Protein AF-T0LVN7-F1 (afdb_monomer)

Foldseek 3Di:
DDDDDDDDDDDDDDDDDPDPPPPPPPPVPPQQDDDDPPPLVVLLDDDDPDDPPDDDDDDPDPLSVLVVVLVVLVVSLVSSLVSLVVVLVSQLVNLVVVLVVLCVVPNADDDDPDQDPVNVVVVVCVVPDDDDVPDDVVVCVPPVNPPDDQQDQDDPPDRSVVNSVSSNSNSVSVSVCVNVVSVVVSVVVSVVSVVVSVVVVVVVVVVVVVPPDDDD

Mean predicted aligned error: 15.54 Å

Solvent-accessible surface area (backbone atoms only — not comparable to full-atom values): 13702 Å² total; per-residue (Å²): 133,89,81,88,88,82,89,86,83,91,80,84,84,79,92,73,85,79,70,81,75,71,69,89,79,71,71,78,73,76,86,64,77,82,78,59,92,71,52,71,66,54,25,71,70,67,80,80,88,69,66,91,84,58,95,72,88,74,64,90,46,71,56,52,42,42,52,55,48,49,55,52,47,53,54,50,54,52,50,26,53,52,36,42,54,47,54,51,53,53,50,49,51,32,42,51,54,53,24,53,53,46,29,73,73,72,48,82,74,88,73,81,88,65,78,51,74,65,54,49,52,52,51,48,52,61,70,70,50,76,80,58,92,90,68,53,70,74,62,59,66,34,88,84,57,67,85,79,63,82,58,62,85,66,70,92,86,49,59,38,68,62,36,32,51,44,45,46,50,24,51,52,46,54,46,52,52,50,55,53,53,48,50,54,52,49,51,58,52,49,52,54,52,53,53,50,37,50,53,48,54,56,54,51,57,55,56,67,66,70,74,77,82,88,85,133

Structure (mmCIF, N/CA/C/O backbone):
data_AF-T0LVN7-F1
#
_entry.id   AF-T0LVN7-F1
#
loop_
_atom_site.group_PDB
_atom_site.id
_atom_site.type_symbol
_atom_site.label_atom_id
_atom_site.label_alt_id
_atom_site.label_comp_id
_atom_site.label_asym_id
_atom_site.label_entity_id
_atom_site.label_seq_id
_atom_site.pdbx_PDB_ins_code
_atom_site.Cartn_x
_atom_site.Cartn_y
_atom_site.Cartn_z
_atom_site.occupancy
_atom_site.B_iso_or_equiv
_atom_site.auth_seq_id
_atom_site.auth_comp_id
_atom_site.auth_asym_id
_atom_site.auth_atom_id
_atom_site.pdbx_PDB_model_num
ATOM 1 N N . MET A 1 1 ? 0.926 -35.282 -77.605 1.00 39.38 1 MET A N 1
ATOM 2 C CA . MET A 1 1 ? 1.264 -36.683 -77.278 1.00 39.38 1 MET A CA 1
ATOM 3 C C . MET A 1 1 ? 1.575 -36.686 -75.783 1.00 39.38 1 MET A C 1
ATOM 5 O O . MET A 1 1 ? 2.566 -36.066 -75.432 1.00 39.38 1 MET A O 1
ATOM 9 N N . GLN A 1 2 ? 0.635 -36.976 -74.862 1.00 36.88 2 GLN A N 1
ATOM 10 C CA . GLN A 1 2 ? 0.035 -38.300 -74.528 1.00 36.88 2 GLN A CA 1
ATOM 11 C C . GLN A 1 2 ? 1.153 -39.334 -74.283 1.00 36.88 2 GLN A C 1
ATOM 13 O O . GLN A 1 2 ? 2.009 -39.456 -75.152 1.00 36.88 2 GLN A O 1
ATOM 18 N N . ASP A 1 3 ? 1.317 -39.986 -73.122 1.00 36.34 3 ASP A N 1
ATOM 19 C CA . ASP A 1 3 ? 0.368 -40.621 -72.173 1.00 36.34 3 ASP A CA 1
ATOM 20 C C . ASP A 1 3 ? 0.950 -40.654 -70.725 1.00 36.34 3 ASP A C 1
ATOM 22 O O . ASP A 1 3 ? 2.167 -40.602 -70.567 1.00 36.34 3 ASP A O 1
ATOM 26 N N . ALA A 1 4 ? 0.179 -40.487 -69.629 1.00 36.25 4 ALA A N 1
ATOM 27 C CA . ALA A 1 4 ? -0.566 -41.496 -68.822 1.00 36.25 4 ALA A CA 1
ATOM 28 C C . ALA A 1 4 ? 0.290 -42.718 -68.389 1.00 36.25 4 ALA A C 1
ATOM 30 O O . ALA A 1 4 ? 0.978 -43.290 -69.217 1.00 36.25 4 ALA A O 1
ATOM 31 N N . GLY A 1 5 ? 0.349 -43.236 -67.154 1.00 32.31 5 GLY A N 1
ATOM 32 C CA . GLY A 1 5 ? -0.460 -43.169 -65.928 1.00 32.31 5 GLY A CA 1
ATOM 33 C C . GLY A 1 5 ? -0.542 -44.595 -65.325 1.00 32.31 5 GLY A C 1
ATOM 34 O O . GLY A 1 5 ? -0.749 -45.528 -66.088 1.00 32.31 5 GLY A O 1
ATOM 35 N N . SER A 1 6 ? -0.353 -44.789 -64.006 1.00 32.12 6 SER A N 1
ATOM 36 C CA . SER A 1 6 ? -0.798 -45.957 -63.181 1.00 32.12 6 SER A CA 1
ATOM 37 C C . SER A 1 6 ? -0.225 -45.785 -61.757 1.00 32.12 6 SER A C 1
ATOM 39 O O . SER A 1 6 ? 0.989 -45.723 -61.611 1.00 32.12 6 SER A O 1
ATOM 41 N N . GLY A 1 7 ? -0.989 -45.539 -60.680 1.00 29.56 7 GLY A N 1
ATOM 42 C CA . GLY A 1 7 ? -1.896 -46.486 -60.001 1.00 29.56 7 GLY A CA 1
ATOM 43 C C . GLY A 1 7 ? -1.077 -47.611 -59.343 1.00 29.56 7 GLY A C 1
ATOM 44 O O . GLY A 1 7 ? -0.432 -48.352 -60.069 1.00 29.56 7 GLY A O 1
ATOM 45 N N . GLY A 1 8 ? -0.984 -47.848 -58.031 1.00 32.06 8 GLY A N 1
ATOM 46 C CA . GLY A 1 8 ? -1.691 -47.419 -56.822 1.00 32.06 8 GLY A CA 1
ATOM 47 C C . GLY A 1 8 ? -1.679 -48.613 -55.845 1.00 32.06 8 GLY A C 1
ATOM 48 O O . GLY A 1 8 ? -1.863 -49.737 -56.304 1.00 32.06 8 GLY A O 1
ATOM 49 N N . LYS A 1 9 ? -1.463 -48.410 -54.535 1.00 32.53 9 LYS A N 1
ATOM 50 C CA . LYS A 1 9 ? -2.125 -49.172 -53.450 1.00 32.53 9 LYS A CA 1
ATOM 51 C C . LYS A 1 9 ? -1.735 -48.667 -52.060 1.00 32.53 9 LYS A C 1
ATOM 53 O O . LYS A 1 9 ? -0.561 -48.544 -51.730 1.00 32.53 9 LYS A O 1
ATOM 58 N N . ALA A 1 10 ? -2.783 -48.412 -51.284 1.00 36.78 10 ALA A N 1
ATOM 59 C CA . ALA A 1 10 ? -2.781 -48.148 -49.859 1.00 36.78 10 ALA A CA 1
ATOM 60 C C . ALA A 1 10 ? -2.303 -49.371 -49.059 1.00 36.78 10 ALA A C 1
ATOM 62 O O . ALA A 1 10 ? -2.583 -50.511 -49.434 1.00 36.78 10 ALA A O 1
ATOM 63 N N . GLY A 1 11 ? -1.623 -49.102 -47.948 1.00 32.69 11 GLY A N 1
ATOM 64 C CA . GLY A 1 11 ? -1.306 -50.052 -46.890 1.00 32.69 11 GLY A CA 1
ATOM 65 C C . GLY A 1 11 ? -1.486 -49.355 -45.543 1.00 32.69 11 GLY A C 1
ATOM 66 O O . GLY A 1 11 ? -1.054 -48.217 -45.385 1.00 32.69 11 GLY A O 1
ATOM 67 N N . ASP A 1 12 ? -2.195 -50.043 -44.656 1.00 31.20 12 ASP A N 1
ATOM 68 C CA . ASP A 1 12 ? -2.759 -49.642 -43.366 1.00 31.20 12 ASP A CA 1
ATOM 69 C C . ASP A 1 12 ? -1.839 -48.930 -42.357 1.00 31.20 12 ASP A C 1
ATOM 71 O O . ASP A 1 12 ? -0.618 -49.064 -42.360 1.00 31.20 12 ASP A O 1
ATOM 75 N N . ALA A 1 13 ? -2.511 -48.200 -41.460 1.00 37.84 13 ALA A N 1
ATOM 76 C CA . ALA A 1 13 ? -2.025 -47.328 -40.389 1.00 37.84 13 ALA A CA 1
ATOM 77 C C . ALA A 1 13 ? -1.220 -48.042 -39.262 1.00 37.84 13 ALA A C 1
ATOM 79 O O . ALA A 1 13 ? -1.138 -49.269 -39.227 1.00 37.84 13 ALA A O 1
ATOM 80 N N . PRO A 1 14 ? -0.669 -47.287 -38.286 1.00 37.44 14 PRO A N 1
ATOM 81 C CA . PRO A 1 14 ? -1.535 -46.880 -37.180 1.00 37.44 14 PRO A CA 1
ATOM 82 C C . PRO A 1 14 ? -1.421 -45.402 -36.790 1.00 37.44 14 PRO A C 1
ATOM 84 O O . PRO A 1 14 ? -0.339 -44.844 -36.614 1.00 37.44 14 PRO A O 1
ATOM 87 N N . LEU A 1 15 ? -2.600 -44.814 -36.560 1.00 45.59 15 LEU A N 1
ATOM 88 C CA . LEU A 1 15 ? -2.796 -43.750 -35.586 1.00 45.59 15 LEU A CA 1
ATOM 89 C C . LEU A 1 15 ? -2.174 -44.182 -34.254 1.00 45.59 15 LEU A C 1
ATOM 91 O O . LEU A 1 15 ? -2.642 -45.153 -33.675 1.00 45.59 15 LEU A O 1
ATOM 95 N N . HIS A 1 16 ? -1.209 -43.427 -33.739 1.00 34.34 16 HIS A N 1
ATOM 96 C CA . HIS A 1 16 ? -1.027 -43.252 -32.301 1.00 34.34 16 HIS A CA 1
ATOM 97 C C . HIS A 1 16 ? -0.322 -41.918 -32.033 1.00 34.34 16 HIS A C 1
ATOM 99 O O . HIS A 1 16 ? 0.878 -41.773 -32.233 1.00 34.34 16 HIS A O 1
ATOM 105 N N . ALA A 1 17 ? -1.134 -40.950 -31.607 1.00 41.75 17 ALA A N 1
ATOM 106 C CA . ALA A 1 17 ? -0.840 -39.959 -30.578 1.00 41.75 17 ALA A CA 1
ATOM 107 C C . ALA A 1 17 ? 0.622 -39.485 -30.459 1.00 41.75 17 ALA A C 1
ATOM 109 O O . ALA A 1 17 ? 1.331 -39.861 -29.528 1.00 41.75 17 ALA A O 1
ATOM 110 N N . ALA A 1 18 ? 1.031 -38.553 -31.317 1.00 32.75 18 ALA A N 1
ATOM 111 C CA . ALA A 1 18 ? 1.876 -37.472 -30.831 1.00 32.75 18 ALA A CA 1
ATOM 112 C C . ALA A 1 18 ? 0.900 -36.421 -30.310 1.00 32.75 18 ALA A C 1
ATOM 114 O O . ALA A 1 18 ? 0.285 -35.709 -31.100 1.00 32.75 18 ALA A O 1
ATOM 115 N N . GLY A 1 19 ? 0.656 -36.444 -28.997 1.00 31.75 19 GLY A N 1
ATOM 116 C CA . GLY A 1 19 ? -0.154 -35.429 -28.346 1.00 31.75 19 GLY A CA 1
ATOM 117 C C . GLY A 1 19 ? 0.333 -34.064 -28.802 1.00 31.75 19 GLY A C 1
ATOM 118 O O . GLY A 1 19 ? 1.528 -33.774 -28.711 1.00 31.75 19 GLY A O 1
ATOM 119 N N . GLU A 1 20 ? -0.590 -33.263 -29.329 1.00 33.88 20 GLU A N 1
ATOM 120 C CA . GLU A 1 20 ? -0.438 -31.821 -29.338 1.00 33.88 20 GLU A CA 1
ATOM 121 C C . GLU A 1 20 ? -0.073 -31.453 -27.905 1.00 33.88 20 GLU A C 1
ATOM 123 O O . GLU A 1 20 ? -0.904 -31.475 -26.996 1.00 33.88 20 GLU A O 1
ATOM 128 N N . ALA A 1 21 ? 1.216 -31.212 -27.682 1.00 42.22 21 ALA A N 1
ATOM 129 C CA . ALA A 1 21 ? 1.655 -30.432 -26.557 1.00 42.22 21 ALA A CA 1
ATOM 130 C C . ALA A 1 21 ? 1.038 -29.061 -26.811 1.00 42.22 21 ALA A C 1
ATOM 132 O O . ALA A 1 21 ? 1.614 -28.231 -27.511 1.00 42.22 21 ALA A O 1
ATOM 133 N N . SER A 1 22 ? -0.192 -28.881 -26.327 1.00 43.06 22 SER A N 1
ATOM 134 C CA . SER A 1 22 ? -0.793 -27.580 -26.118 1.00 43.06 22 SER A CA 1
ATOM 135 C C . SER A 1 22 ? 0.271 -26.771 -25.400 1.00 43.06 22 SER A C 1
ATOM 137 O O . SER A 1 22 ? 0.615 -27.068 -24.253 1.00 43.06 22 SER A O 1
ATOM 139 N N . ASN A 1 23 ? 0.884 -25.847 -26.128 1.00 37.41 23 ASN A N 1
ATOM 140 C CA . ASN A 1 23 ? 1.884 -24.956 -25.586 1.00 37.41 23 ASN A CA 1
ATOM 141 C C . ASN A 1 23 ? 1.185 -24.235 -24.419 1.00 37.41 23 ASN A C 1
ATOM 143 O O . ASN A 1 23 ? 0.204 -23.539 -24.682 1.00 37.41 23 ASN A O 1
ATOM 147 N N . PRO A 1 24 ? 1.588 -24.395 -23.145 1.00 38.88 24 PRO A N 1
ATOM 148 C CA . PRO A 1 24 ? 0.833 -23.843 -22.013 1.00 38.88 24 PRO A CA 1
ATOM 149 C C . PRO A 1 24 ? 0.956 -22.312 -21.896 1.00 38.88 24 PRO A C 1
ATOM 151 O O . PRO A 1 24 ? 0.766 -21.754 -20.823 1.00 38.88 24 PRO A O 1
ATOM 154 N N . LEU A 1 25 ? 1.365 -21.631 -22.969 1.00 44.62 25 LEU A N 1
ATOM 155 C CA . LEU A 1 25 ? 1.807 -20.237 -22.976 1.00 44.62 25 LEU A CA 1
ATOM 156 C C . LEU A 1 25 ? 0.860 -19.286 -23.717 1.00 44.62 25 LEU A C 1
ATOM 158 O O . LEU A 1 25 ? 1.160 -18.101 -23.806 1.00 44.62 25 LEU A O 1
ATOM 162 N N . GLU A 1 26 ? -0.276 -19.774 -24.206 1.00 45.22 26 GLU A N 1
ATOM 163 C CA . GLU A 1 26 ? -1.300 -18.945 -24.851 1.00 45.22 26 GLU A CA 1
ATOM 164 C C . GLU A 1 26 ? -2.650 -19.092 -24.141 1.00 45.22 26 GLU A C 1
ATOM 166 O O . GLU A 1 26 ? -3.697 -19.241 -24.761 1.00 45.22 26 GLU A O 1
ATOM 171 N N . GLU A 1 27 ? -2.654 -19.026 -22.808 1.00 50.12 27 GLU A N 1
ATOM 172 C CA . GLU A 1 27 ? -3.794 -18.360 -22.183 1.00 50.12 27 GLU A CA 1
ATOM 173 C C . GLU A 1 27 ? -3.667 -16.891 -22.591 1.00 50.12 27 GLU A C 1
ATOM 175 O O . GLU A 1 27 ? -2.704 -16.224 -22.207 1.00 50.12 27 GLU A O 1
ATOM 180 N N . GLU A 1 28 ? -4.566 -16.413 -23.454 1.00 54.59 28 GLU A N 1
ATOM 181 C CA . GLU A 1 28 ? -4.694 -14.992 -23.770 1.00 54.59 28 GLU A CA 1
ATOM 182 C C . GLU A 1 28 ? -4.868 -14.235 -22.446 1.00 54.59 28 GLU A C 1
ATOM 184 O O . GLU A 1 28 ? -5.971 -14.153 -21.910 1.00 54.59 28 GLU A O 1
ATOM 189 N N . GLU A 1 29 ? -3.764 -13.747 -21.865 1.00 65.25 29 GLU A N 1
ATOM 190 C CA . GLU A 1 29 ? -3.811 -13.007 -20.609 1.00 65.25 29 GLU A CA 1
ATOM 191 C C . GLU A 1 29 ? -4.784 -11.834 -20.806 1.00 65.25 29 GLU A C 1
ATOM 193 O O . GLU A 1 29 ? -4.561 -10.972 -21.667 1.00 65.25 29 GLU A O 1
ATOM 198 N N . GLU A 1 30 ? -5.872 -11.823 -20.027 1.00 78.62 30 GLU A N 1
ATOM 199 C CA . GLU A 1 30 ? -6.909 -10.796 -20.097 1.00 78.62 30 GLU A CA 1
ATOM 200 C C . GLU A 1 30 ? -6.257 -9.407 -20.094 1.00 78.62 30 GLU A C 1
ATOM 202 O O . GLU A 1 30 ? -5.379 -9.109 -19.275 1.00 78.62 30 GLU A O 1
ATOM 207 N N . TYR A 1 31 ? -6.650 -8.561 -21.052 1.00 84.38 31 TYR A N 1
ATOM 208 C CA . TYR A 1 31 ? -6.067 -7.234 -21.199 1.00 84.38 31 TYR A CA 1
ATOM 209 C C . TYR A 1 31 ? -6.333 -6.395 -19.950 1.00 84.38 31 TYR A C 1
ATOM 211 O O . TYR A 1 31 ? -7.475 -6.045 -19.655 1.00 84.38 31 TYR A O 1
ATOM 219 N N . ILE A 1 32 ? -5.262 -5.998 -19.265 1.00 87.19 32 ILE A N 1
ATOM 220 C CA . ILE A 1 32 ? -5.363 -5.106 -18.113 1.00 87.19 32 ILE A CA 1
ATOM 221 C C . ILE A 1 32 ? -5.303 -3.650 -18.610 1.00 87.19 32 ILE A C 1
ATOM 223 O O . ILE A 1 32 ? -4.262 -3.213 -19.109 1.00 87.19 32 ILE A O 1
ATOM 227 N N . PRO A 1 33 ? -6.380 -2.851 -18.484 1.00 85.38 33 PRO A N 1
ATOM 228 C CA . PRO A 1 33 ? -6.345 -1.449 -18.887 1.00 85.38 33 PRO A CA 1
ATOM 229 C C . PRO A 1 33 ? -5.482 -0.615 -17.932 1.00 85.38 33 PRO A C 1
ATOM 231 O O . PRO A 1 33 ? -5.381 -0.909 -16.738 1.00 85.38 33 PRO A O 1
ATOM 234 N N . SER A 1 34 ? -4.894 0.473 -18.434 1.00 82.69 34 SER A N 1
ATOM 235 C CA . SER A 1 34 ? -4.204 1.441 -17.571 1.00 82.69 34 SER A CA 1
ATOM 236 C C . SER A 1 34 ? -5.175 2.057 -16.572 1.00 82.69 34 SER A C 1
ATOM 238 O O . SER A 1 34 ? -6.302 2.419 -16.923 1.00 82.69 34 SER A O 1
ATOM 240 N N . LEU A 1 35 ? -4.720 2.223 -15.333 1.00 80.81 35 LEU A N 1
ATOM 241 C CA . LEU A 1 35 ? -5.445 3.033 -14.366 1.00 80.81 35 LEU A CA 1
ATOM 242 C C . LEU A 1 35 ? -5.404 4.500 -14.788 1.00 80.81 35 LEU A C 1
ATOM 244 O O . LEU A 1 35 ? -4.397 4.993 -15.298 1.00 80.81 35 LEU A O 1
ATOM 248 N N . ARG A 1 36 ? -6.525 5.194 -14.586 1.00 75.88 36 ARG A N 1
ATOM 249 C CA . ARG A 1 36 ? -6.564 6.654 -14.688 1.00 75.88 36 ARG A CA 1
ATOM 250 C C . ARG A 1 36 ? -5.832 7.253 -13.490 1.00 75.88 36 ARG A C 1
ATOM 252 O O . ARG A 1 36 ? -5.727 6.612 -12.443 1.00 75.88 36 ARG A O 1
ATOM 259 N N . ALA A 1 37 ? -5.378 8.496 -13.633 1.00 67.62 37 ALA A N 1
ATOM 260 C CA . ALA A 1 37 ? -4.844 9.254 -12.508 1.00 67.62 37 ALA A CA 1
ATOM 261 C C . ALA A 1 37 ? -5.816 9.191 -11.314 1.00 67.62 37 ALA A C 1
ATOM 263 O O . ALA A 1 37 ? -7.025 9.354 -11.491 1.00 67.62 37 ALA A O 1
ATOM 264 N N . ASN A 1 38 ? -5.275 8.942 -10.121 1.00 67.81 38 ASN A N 1
ATOM 265 C CA . ASN A 1 38 ? -5.994 8.816 -8.848 1.00 67.81 38 ASN A CA 1
ATOM 266 C C . ASN A 1 38 ? -6.891 7.580 -8.688 1.00 67.81 38 ASN A C 1
ATOM 268 O O . ASN A 1 38 ? -7.597 7.485 -7.686 1.00 67.81 38 ASN A O 1
ATOM 272 N N . ALA A 1 39 ? -6.878 6.607 -9.605 1.00 72.81 39 ALA A N 1
ATOM 273 C CA . ALA A 1 39 ? -7.659 5.381 -9.414 1.00 72.81 39 ALA A CA 1
ATOM 274 C C . ALA A 1 39 ? -7.193 4.554 -8.197 1.00 72.81 39 ALA A C 1
ATOM 276 O O . ALA A 1 39 ? -7.952 3.724 -7.709 1.00 72.81 39 ALA A O 1
ATOM 277 N N . GLN A 1 40 ? -5.993 4.814 -7.664 1.00 69.62 40 GLN A N 1
ATOM 278 C CA . GLN A 1 40 ? -5.504 4.250 -6.402 1.00 69.62 40 GLN A CA 1
ATOM 279 C C . GLN A 1 40 ? -6.397 4.629 -5.212 1.00 69.62 40 GLN A C 1
ATOM 281 O O . GLN A 1 40 ? -6.533 3.848 -4.276 1.00 69.62 40 GLN A O 1
ATOM 286 N N . ALA A 1 41 ? -7.083 5.779 -5.274 1.00 75.31 41 ALA A N 1
ATOM 287 C CA . ALA A 1 41 ? -8.055 6.171 -4.257 1.00 75.31 41 ALA A CA 1
ATOM 288 C C . ALA A 1 41 ? -9.213 5.169 -4.137 1.00 75.31 41 ALA A C 1
ATOM 290 O O . ALA A 1 41 ? -9.883 5.146 -3.113 1.00 75.31 41 ALA A O 1
ATOM 291 N N . MET A 1 42 ? -9.439 4.313 -5.141 1.00 79.50 42 MET A N 1
ATOM 292 C CA . MET A 1 42 ? -10.464 3.276 -5.063 1.00 79.50 42 MET A CA 1
ATOM 293 C C . MET A 1 42 ? -10.158 2.207 -4.009 1.00 79.50 42 MET A C 1
ATOM 295 O O . MET A 1 42 ? -11.082 1.531 -3.568 1.00 79.50 42 MET A O 1
ATOM 299 N N . ALA A 1 43 ? -8.902 2.075 -3.569 1.00 86.81 43 ALA A N 1
ATOM 300 C CA . ALA A 1 43 ? -8.520 1.088 -2.565 1.00 86.81 43 ALA A CA 1
ATOM 301 C C . ALA A 1 43 ? -9.210 1.308 -1.204 1.00 86.81 43 ALA A C 1
ATOM 303 O O . ALA A 1 43 ? -9.357 0.360 -0.437 1.00 86.81 43 ALA A O 1
ATOM 304 N N . ILE A 1 44 ? -9.697 2.528 -0.931 1.00 87.69 44 ILE A N 1
ATOM 305 C CA . ILE A 1 44 ? -10.420 2.862 0.308 1.00 87.69 44 ILE A CA 1
ATOM 306 C C . ILE A 1 44 ? -11.820 2.234 0.378 1.00 87.69 44 ILE A C 1
ATOM 308 O O . ILE A 1 44 ? -12.407 2.145 1.460 1.00 87.69 44 ILE A O 1
ATOM 312 N N . PHE A 1 45 ? -12.384 1.848 -0.772 1.00 88.94 45 PHE A N 1
ATOM 313 C CA . PHE A 1 45 ? -13.724 1.281 -0.848 1.00 88.94 45 PHE A CA 1
ATOM 314 C C . PHE A 1 45 ? -13.668 -0.211 -0.536 1.00 88.94 45 PHE A C 1
ATOM 316 O O . PHE A 1 45 ? -13.452 -1.046 -1.411 1.00 88.94 45 PHE A O 1
ATOM 323 N N . VAL A 1 46 ? -13.885 -0.527 0.736 1.00 89.12 46 VAL A N 1
ATOM 324 C CA . VAL A 1 46 ? -13.990 -1.897 1.237 1.00 89.12 46 VAL A CA 1
ATOM 325 C C . VAL A 1 46 ? -15.462 -2.323 1.197 1.00 89.12 46 VAL A C 1
ATOM 327 O O . VAL A 1 46 ? -16.314 -1.588 1.710 1.00 89.12 46 VAL A O 1
ATOM 330 N N . PRO A 1 47 ? -15.797 -3.469 0.576 1.00 86.94 47 PRO A N 1
ATOM 331 C CA . PRO A 1 47 ? -17.144 -4.021 0.628 1.00 86.94 47 PRO A CA 1
ATOM 332 C C . PRO A 1 47 ? -17.595 -4.264 2.070 1.00 86.94 47 PRO A C 1
ATOM 334 O O . PRO A 1 47 ? -16.800 -4.629 2.929 1.00 86.94 47 PRO A O 1
ATOM 337 N N . LEU A 1 48 ? -18.887 -4.086 2.333 1.00 84.94 48 LEU A N 1
ATOM 338 C CA . LEU A 1 48 ? -19.443 -4.395 3.647 1.00 84.94 48 LEU A CA 1
ATOM 339 C C . LEU A 1 48 ? -19.408 -5.909 3.887 1.00 84.94 48 LEU A C 1
ATOM 341 O O . LEU A 1 48 ? -19.952 -6.671 3.090 1.00 84.94 48 LEU A O 1
ATOM 345 N N . GLU A 1 49 ? -18.797 -6.322 4.996 1.00 82.19 49 GLU A N 1
ATOM 346 C CA . GLU A 1 49 ? -18.784 -7.721 5.447 1.00 82.19 49 GLU A CA 1
ATOM 347 C C . GLU A 1 49 ? -20.090 -8.107 6.158 1.00 82.19 49 GLU A C 1
ATOM 349 O O . GLU A 1 49 ? -20.541 -9.247 6.079 1.00 82.19 49 GLU A O 1
ATOM 354 N N . GLU A 1 50 ? -20.712 -7.143 6.841 1.00 83.81 50 GLU A N 1
ATOM 355 C CA . GLU A 1 50 ? -21.946 -7.327 7.603 1.00 83.81 50 GLU A CA 1
ATOM 356 C C . GLU A 1 50 ? -23.169 -6.916 6.769 1.00 83.81 50 GLU A C 1
ATOM 358 O O . GLU A 1 50 ? -23.184 -5.871 6.109 1.00 83.81 50 GLU A O 1
ATOM 363 N N . SER A 1 51 ? -24.229 -7.725 6.830 1.00 84.31 51 SER A N 1
ATOM 364 C CA . SER A 1 51 ? -25.506 -7.408 6.192 1.00 84.31 51 SER A CA 1
ATOM 365 C C . SER A 1 51 ? -26.174 -6.215 6.874 1.00 84.31 51 SER A C 1
ATOM 367 O O . SER A 1 51 ? -26.412 -6.223 8.078 1.00 84.31 51 SER A O 1
ATOM 369 N N . LEU A 1 52 ? -26.576 -5.215 6.086 1.00 83.44 52 LEU A N 1
ATOM 370 C CA . LEU A 1 52 ? -27.366 -4.077 6.579 1.00 83.44 52 LEU A CA 1
ATOM 371 C C . LEU A 1 52 ? -28.815 -4.449 6.933 1.00 83.44 52 LEU A C 1
ATOM 373 O O . LEU A 1 52 ? -29.548 -3.625 7.476 1.00 83.44 52 LEU A O 1
ATOM 377 N N . PHE A 1 53 ? -29.246 -5.659 6.573 1.00 88.38 53 PHE A N 1
ATOM 378 C CA . PHE A 1 53 ? -30.621 -6.124 6.750 1.00 88.38 53 PHE A CA 1
ATOM 379 C C . PHE A 1 53 ? -30.778 -7.086 7.927 1.00 88.38 53 PHE A C 1
ATOM 381 O O . PHE A 1 53 ? -31.906 -7.414 8.297 1.00 88.38 53 PHE A O 1
ATOM 388 N N . GLU A 1 54 ? -29.672 -7.545 8.509 1.00 86.19 54 GLU A N 1
ATOM 389 C CA . GLU A 1 54 ? -29.705 -8.416 9.675 1.00 86.19 54 GLU A CA 1
ATOM 390 C C . GLU A 1 54 ? -29.796 -7.580 10.960 1.00 86.19 54 GLU A C 1
ATOM 392 O O . GLU A 1 54 ? -29.118 -6.555 11.080 1.00 86.19 54 GLU A O 1
ATOM 397 N N . PRO A 1 55 ? -30.641 -7.970 11.932 1.00 82.75 55 PRO A N 1
ATOM 398 C CA . PRO A 1 55 ? -30.698 -7.288 13.217 1.00 82.75 55 PRO A CA 1
ATOM 399 C C . PRO A 1 55 ? -29.338 -7.356 13.922 1.00 82.75 55 PRO A C 1
ATOM 401 O O . PRO A 1 55 ? -28.861 -8.441 14.244 1.00 82.75 55 PRO A O 1
ATOM 404 N N . SER A 1 56 ? -28.728 -6.201 14.190 1.00 80.12 56 SER A N 1
ATOM 405 C CA . SER A 1 56 ? -27.491 -6.102 14.970 1.00 80.12 56 SER A CA 1
ATOM 406 C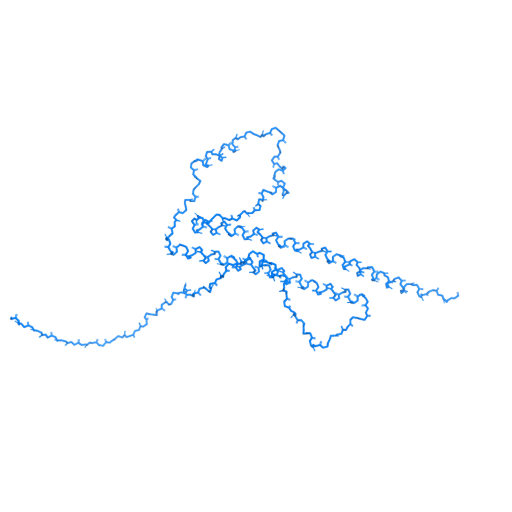 C . SER A 1 56 ? -27.779 -5.639 16.396 1.00 80.12 56 SER A C 1
ATOM 408 O O . SER A 1 56 ? -28.545 -4.691 16.589 1.00 80.12 56 SER A O 1
ATOM 410 N N . GLU A 1 57 ? -27.107 -6.220 17.387 1.00 83.12 57 GLU A N 1
ATOM 411 C CA . GLU A 1 57 ? -27.166 -5.732 18.768 1.00 83.12 57 GLU A CA 1
ATOM 412 C C . GLU A 1 57 ? 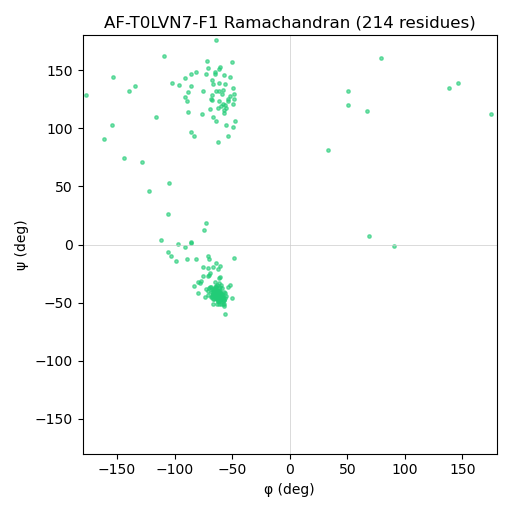-26.454 -4.379 18.904 1.00 83.12 57 GLU A C 1
ATOM 414 O O . GLU A 1 57 ? -25.235 -4.251 18.701 1.00 83.12 57 GLU A O 1
ATOM 419 N N . ALA A 1 58 ? -27.234 -3.355 19.254 1.00 84.62 58 ALA A N 1
ATOM 420 C CA . ALA A 1 58 ? -26.716 -2.023 19.518 1.00 84.62 58 ALA A CA 1
ATOM 421 C C . ALA A 1 58 ? -25.843 -2.039 20.788 1.00 84.62 58 ALA A C 1
ATOM 423 O O . ALA A 1 58 ? -26.223 -2.680 21.762 1.00 84.62 58 ALA A O 1
ATOM 424 N N . PRO A 1 59 ? -24.686 -1.353 20.797 1.00 88.62 59 PRO A N 1
ATOM 425 C CA . PRO A 1 59 ? -23.868 -1.2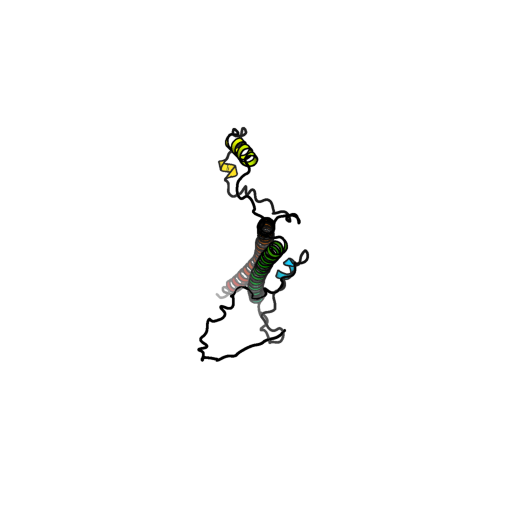39 22.002 1.00 88.62 59 PRO A CA 1
ATOM 426 C C . PRO A 1 59 ? -24.643 -0.523 23.113 1.00 88.62 59 PRO A C 1
ATOM 428 O O . PRO A 1 59 ? -25.228 0.540 22.869 1.00 88.62 59 PRO A O 1
ATOM 431 N N . GLU A 1 60 ? -24.628 -1.101 24.313 1.00 89.25 60 GLU A N 1
ATOM 432 C CA . GLU A 1 60 ? -25.367 -0.598 25.473 1.00 89.25 60 GLU A CA 1
ATOM 433 C C . GLU A 1 60 ? -24.581 0.507 26.182 1.00 89.25 60 GLU A C 1
ATOM 435 O O . GLU A 1 60 ? -25.154 1.502 26.636 1.00 89.25 60 GLU A O 1
ATOM 440 N N . THR A 1 61 ? -23.253 0.374 26.209 1.00 89.88 61 THR A N 1
ATOM 441 C CA . THR A 1 61 ? -22.344 1.338 26.832 1.00 89.88 61 THR A CA 1
ATOM 442 C C . THR A 1 61 ? -21.534 2.125 25.801 1.00 89.88 61 THR A C 1
ATOM 444 O O . THR A 1 61 ? -21.412 1.777 24.620 1.00 89.88 61 THR A O 1
ATOM 447 N N . ASN A 1 62 ? -20.970 3.246 26.250 1.00 89.56 62 ASN A N 1
ATOM 448 C CA . ASN A 1 62 ? -20.038 4.021 25.439 1.00 89.56 62 ASN A CA 1
ATOM 449 C C . ASN A 1 62 ? -18.709 3.268 25.244 1.00 89.56 62 ASN A C 1
ATOM 451 O O . ASN A 1 62 ? -18.159 3.293 24.145 1.00 89.56 62 ASN A O 1
ATOM 455 N N . GLY A 1 63 ? -18.246 2.533 26.264 1.00 90.94 63 GLY A N 1
ATOM 456 C CA . GLY A 1 63 ? -17.086 1.643 26.168 1.00 90.94 63 GLY A CA 1
ATOM 457 C C . GLY A 1 63 ? -17.256 0.591 25.070 1.00 90.94 63 GLY A C 1
ATOM 458 O O . GLY A 1 63 ? -16.459 0.551 24.135 1.00 90.94 63 GLY A O 1
ATOM 459 N N . GLU A 1 64 ? -18.362 -0.160 25.087 1.00 91.12 64 GLU A N 1
ATOM 460 C CA . GLU A 1 64 ? -18.680 -1.158 24.050 1.00 91.12 64 GLU A CA 1
ATOM 461 C C . GLU A 1 64 ? -18.775 -0.546 22.649 1.00 91.12 64 GLU A C 1
ATOM 463 O O . GLU A 1 64 ? -18.371 -1.151 21.653 1.00 91.12 64 GLU A O 1
ATOM 468 N N . ARG A 1 65 ? -19.318 0.672 22.543 1.00 92.62 65 ARG A N 1
ATOM 469 C CA . ARG A 1 65 ? -19.378 1.395 21.269 1.00 92.62 65 ARG A CA 1
ATOM 470 C C . ARG A 1 65 ? -17.981 1.709 20.745 1.00 92.62 65 ARG A C 1
ATOM 472 O O . ARG A 1 65 ? -17.746 1.559 19.546 1.00 92.62 65 ARG A O 1
ATOM 479 N N . LEU A 1 66 ? -17.080 2.166 21.611 1.00 94.25 66 LEU A N 1
ATOM 480 C CA . LEU A 1 66 ? -15.698 2.475 21.253 1.00 94.25 66 LEU A CA 1
ATOM 481 C C . LEU A 1 66 ? -14.932 1.206 20.865 1.00 94.25 66 LEU A C 1
ATOM 483 O O . LEU A 1 66 ? -14.260 1.220 19.838 1.00 94.25 66 LEU A O 1
ATOM 487 N N . GLU A 1 67 ? -15.099 0.105 21.598 1.00 93.69 67 GLU A N 1
ATOM 488 C CA . GLU A 1 67 ? -14.506 -1.197 21.259 1.00 93.69 67 GLU A CA 1
ATOM 489 C C . GLU A 1 67 ? -14.974 -1.701 19.891 1.00 93.69 67 GLU A C 1
ATOM 491 O O . GLU A 1 67 ? -14.147 -1.971 19.020 1.00 93.69 67 GLU A O 1
ATOM 496 N N . LYS A 1 68 ? -16.294 -1.732 19.651 1.00 91.94 68 LYS A N 1
ATOM 497 C CA . LYS A 1 68 ? -16.857 -2.106 18.342 1.00 91.94 68 LYS A CA 1
ATOM 498 C C . LYS A 1 68 ? -16.378 -1.175 17.222 1.00 91.94 68 LYS A C 1
ATOM 500 O O . LYS A 1 68 ? -16.197 -1.618 16.093 1.00 91.94 68 LYS A O 1
ATOM 505 N N . THR A 1 69 ? -16.184 0.114 17.508 1.00 93.12 69 THR A N 1
ATOM 506 C CA . THR A 1 69 ? -15.669 1.077 16.520 1.00 93.12 69 THR A CA 1
ATOM 507 C C . THR A 1 69 ? -14.209 0.792 16.177 1.00 93.12 69 THR A C 1
ATOM 509 O O . THR A 1 69 ? -13.866 0.787 15.000 1.00 93.12 69 THR A O 1
ATOM 512 N N . ILE A 1 70 ? -13.364 0.529 17.178 1.00 95.38 70 ILE A N 1
ATOM 513 C CA . ILE A 1 70 ? -11.951 0.186 16.978 1.00 95.38 70 ILE A CA 1
ATOM 514 C C . ILE A 1 70 ? -11.829 -1.098 16.153 1.00 95.38 70 ILE A C 1
ATOM 516 O O . ILE A 1 70 ? -11.122 -1.085 15.154 1.00 95.38 70 ILE A O 1
ATOM 520 N N . ASP A 1 71 ? -12.578 -2.152 16.492 1.00 93.50 71 ASP A N 1
ATOM 521 C CA . ASP A 1 71 ? -12.566 -3.418 15.740 1.00 93.50 71 ASP A CA 1
ATOM 522 C C . ASP A 1 71 ? -12.971 -3.222 14.267 1.00 93.50 71 ASP A C 1
ATOM 524 O O . ASP A 1 71 ? -12.312 -3.720 13.354 1.00 93.50 71 ASP A O 1
ATOM 528 N N . LYS A 1 72 ? -14.017 -2.424 14.009 1.00 92.00 72 LYS A N 1
ATOM 529 C CA . LYS A 1 72 ? -14.446 -2.099 12.638 1.00 92.00 72 LYS A CA 1
ATOM 530 C C . LYS A 1 72 ? -13.408 -1.280 11.872 1.00 92.00 72 LYS A C 1
ATOM 532 O O . LYS A 1 72 ? -13.231 -1.506 10.676 1.00 92.00 72 LYS A O 1
ATOM 537 N N . LEU A 1 73 ? -12.735 -0.341 12.536 1.00 94.25 73 LEU A N 1
ATOM 538 C CA . LEU A 1 73 ? -11.659 0.444 11.930 1.00 94.25 73 LEU A CA 1
ATOM 539 C C . LEU A 1 73 ? -10.441 -0.430 11.620 1.00 94.25 73 LEU A C 1
ATOM 541 O O . LEU A 1 73 ? -9.937 -0.355 10.508 1.00 94.25 73 LEU A O 1
ATOM 545 N N . ASP A 1 74 ? -10.017 -1.292 12.546 1.00 94.00 74 ASP A N 1
ATOM 546 C CA . ASP A 1 74 ? -8.888 -2.207 12.345 1.00 94.00 74 ASP A CA 1
ATOM 547 C C . ASP A 1 74 ? -9.135 -3.136 11.137 1.00 94.00 74 ASP A C 1
ATOM 549 O O . ASP A 1 74 ? -8.269 -3.263 10.267 1.00 94.00 74 ASP A O 1
ATOM 553 N N . LYS A 1 75 ? -10.342 -3.713 11.019 1.00 93.44 75 LYS A N 1
ATOM 554 C CA . LYS A 1 75 ? -10.745 -4.528 9.854 1.00 93.44 75 LYS A CA 1
ATOM 555 C C . LYS A 1 75 ? -10.746 -3.731 8.553 1.00 93.44 75 LYS A C 1
ATOM 557 O O . LYS A 1 75 ? -10.182 -4.178 7.555 1.00 93.44 75 LYS A O 1
ATOM 562 N N . HIS A 1 76 ? -11.350 -2.539 8.559 1.00 93.88 76 HIS A N 1
ATOM 563 C CA . HIS A 1 76 ? -11.369 -1.659 7.387 1.00 93.88 76 HIS A CA 1
ATOM 564 C C . HIS A 1 76 ? -9.949 -1.309 6.937 1.00 93.88 76 HIS A C 1
ATOM 566 O O . HIS A 1 76 ? -9.632 -1.435 5.758 1.00 93.88 76 HIS A O 1
ATOM 572 N N . PHE A 1 77 ? -9.075 -0.940 7.871 1.00 93.88 77 PHE A N 1
ATOM 573 C CA . PHE A 1 77 ? -7.702 -0.547 7.575 1.00 93.88 77 PHE A CA 1
ATOM 574 C C . PHE A 1 77 ? -6.877 -1.702 7.007 1.00 93.88 77 PHE A C 1
ATOM 576 O O . PHE A 1 77 ? -6.150 -1.497 6.033 1.00 93.88 77 PHE A O 1
ATOM 583 N N . ALA A 1 78 ? -7.034 -2.913 7.545 1.00 92.62 78 ALA A N 1
ATOM 584 C CA . ALA A 1 78 ? -6.416 -4.110 6.981 1.00 92.62 78 ALA A CA 1
ATOM 585 C C . ALA A 1 78 ? -6.894 -4.368 5.540 1.00 92.62 78 ALA A C 1
ATOM 587 O O . ALA A 1 78 ? -6.075 -4.538 4.637 1.00 92.62 78 ALA A O 1
ATOM 588 N N . ALA A 1 79 ? -8.203 -4.294 5.292 1.00 93.62 79 ALA A N 1
ATOM 589 C CA . ALA A 1 79 ? -8.765 -4.502 3.959 1.00 93.62 79 ALA A CA 1
ATOM 590 C C . ALA A 1 79 ? -8.314 -3.433 2.946 1.00 93.62 79 ALA A C 1
ATOM 592 O O . ALA A 1 79 ? -8.043 -3.743 1.785 1.00 93.62 79 ALA A O 1
ATOM 593 N N . VAL A 1 80 ? -8.169 -2.171 3.364 1.00 93.44 80 VAL A N 1
ATOM 594 C CA . VAL A 1 80 ? -7.608 -1.128 2.490 1.00 93.44 80 VAL A CA 1
ATOM 595 C C . VAL A 1 80 ? -6.144 -1.416 2.154 1.00 93.44 80 VAL A C 1
ATOM 597 O O . VAL A 1 80 ? -5.755 -1.246 1.000 1.00 93.44 80 VAL A O 1
ATOM 600 N N . GLN A 1 81 ? -5.331 -1.890 3.103 1.00 91.88 81 GLN A N 1
ATOM 601 C CA . GLN A 1 81 ? -3.945 -2.284 2.818 1.00 91.88 81 GLN A CA 1
ATOM 602 C C . GLN A 1 81 ? -3.869 -3.428 1.799 1.00 91.88 81 GLN A C 1
ATOM 604 O O . GLN A 1 81 ? -3.044 -3.383 0.884 1.00 91.88 81 GLN A O 1
ATOM 609 N N . GLU A 1 82 ? -4.751 -4.422 1.906 1.00 92.19 82 GLU A N 1
ATOM 610 C CA . GLU A 1 82 ? -4.857 -5.499 0.917 1.00 92.19 82 GLU A CA 1
ATOM 611 C C . GLU A 1 82 ? -5.272 -4.972 -0.463 1.00 92.19 82 GLU A C 1
ATOM 613 O O . GLU A 1 82 ? -4.685 -5.355 -1.479 1.00 92.19 82 GLU A O 1
ATOM 618 N N . ASN A 1 83 ? -6.232 -4.045 -0.514 1.00 92.44 83 ASN A N 1
ATOM 619 C CA . ASN A 1 83 ? -6.673 -3.421 -1.760 1.00 92.44 83 ASN A CA 1
ATOM 620 C C . ASN A 1 83 ? -5.573 -2.591 -2.427 1.00 92.44 83 ASN A C 1
ATOM 622 O O . ASN A 1 83 ? -5.461 -2.607 -3.654 1.00 92.44 83 ASN A O 1
ATOM 626 N N . ILE A 1 84 ? -4.776 -1.872 -1.634 1.00 91.00 84 ILE A N 1
ATOM 627 C CA . ILE A 1 84 ? -3.585 -1.156 -2.097 1.00 91.00 84 ILE A CA 1
ATOM 628 C C . ILE A 1 84 ? -2.671 -2.189 -2.784 1.00 91.00 84 ILE A C 1
ATOM 630 O O . ILE A 1 84 ? -2.550 -2.177 -4.011 1.00 91.00 84 ILE A O 1
ATOM 634 N N . MET A 1 85 ? -2.232 -3.230 -2.066 1.00 91.25 85 MET A N 1
ATOM 635 C CA . MET A 1 85 ? -1.386 -4.298 -2.627 1.00 91.25 85 MET A CA 1
ATOM 636 C C . MET A 1 85 ? -1.953 -4.959 -3.895 1.00 91.25 85 MET A C 1
ATOM 638 O O . MET A 1 85 ? -1.204 -5.304 -4.818 1.00 91.25 85 MET A O 1
ATOM 642 N N . PHE A 1 86 ? -3.273 -5.130 -3.971 1.00 91.12 86 PHE A N 1
ATOM 643 C CA . PHE A 1 86 ? -3.946 -5.628 -5.167 1.00 91.12 86 PHE A CA 1
ATOM 644 C C . PHE A 1 86 ? -3.772 -4.686 -6.368 1.00 91.12 86 PHE A C 1
ATOM 646 O O . PHE A 1 86 ? -3.469 -5.147 -7.474 1.00 91.12 86 PHE A O 1
ATOM 653 N N . VAL A 1 87 ? -3.935 -3.374 -6.170 1.00 89.88 87 VAL A N 1
ATOM 654 C CA . VAL A 1 87 ? -3.711 -2.353 -7.205 1.00 89.88 87 VAL A CA 1
ATOM 655 C C . VAL A 1 87 ? -2.268 -2.402 -7.705 1.00 89.88 87 VAL A C 1
ATOM 657 O O . VAL A 1 87 ? -2.059 -2.421 -8.924 1.00 89.88 87 VAL A O 1
ATOM 660 N N . TYR A 1 88 ? -1.293 -2.510 -6.800 1.00 90.62 88 TYR A N 1
ATOM 661 C CA . TYR A 1 88 ? 0.113 -2.680 -7.164 1.00 90.62 88 TYR A CA 1
ATOM 662 C C . TYR A 1 88 ? 0.352 -3.907 -8.043 1.00 90.62 88 TYR A C 1
ATOM 664 O O . TYR A 1 88 ? 0.969 -3.789 -9.107 1.00 90.62 88 TYR A O 1
ATOM 672 N N . GLU A 1 89 ? -0.136 -5.079 -7.632 1.00 91.62 89 GLU A N 1
ATOM 673 C CA . GLU A 1 89 ? 0.121 -6.324 -8.359 1.00 91.62 89 GLU A CA 1
ATOM 674 C C . GLU A 1 89 ? -0.577 -6.326 -9.723 1.00 91.62 89 GLU A C 1
ATOM 676 O O . GLU A 1 89 ? -0.006 -6.762 -10.726 1.00 91.62 89 GLU A O 1
ATOM 681 N N . ARG A 1 90 ? -1.790 -5.772 -9.795 1.00 91.62 90 ARG A N 1
ATOM 682 C CA . ARG A 1 90 ? -2.503 -5.564 -11.058 1.00 91.62 90 ARG A CA 1
ATOM 683 C C . ARG A 1 90 ? -1.687 -4.693 -12.015 1.00 91.62 90 ARG A C 1
ATOM 685 O O . ARG A 1 90 ? -1.556 -5.028 -13.192 1.00 91.62 90 ARG A O 1
ATOM 692 N N . GLU A 1 91 ? -1.133 -3.588 -11.525 1.00 89.88 91 GLU A N 1
ATOM 693 C CA . GLU A 1 91 ? -0.323 -2.680 -12.337 1.00 89.88 91 GLU A CA 1
ATOM 694 C C . GLU A 1 91 ? 1.014 -3.316 -12.746 1.00 89.88 91 GLU A C 1
ATOM 696 O O . GLU A 1 91 ? 1.433 -3.188 -13.897 1.00 89.88 91 GLU A O 1
ATOM 701 N N . ARG A 1 92 ? 1.633 -4.113 -11.865 1.00 90.94 92 ARG A N 1
ATOM 702 C CA . ARG A 1 92 ? 2.824 -4.914 -12.184 1.00 90.94 92 ARG A CA 1
ATOM 703 C C . ARG A 1 92 ? 2.565 -5.859 -13.359 1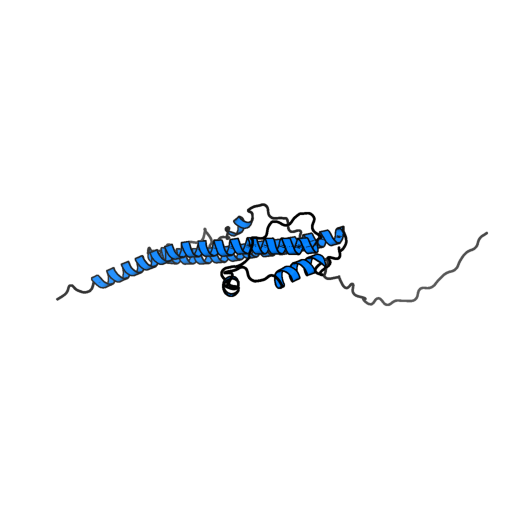.00 90.94 92 ARG A C 1
ATOM 705 O O . ARG A 1 92 ? 3.350 -5.891 -14.308 1.00 90.94 92 ARG A O 1
ATOM 712 N N . ARG A 1 93 ? 1.446 -6.591 -13.335 1.00 92.25 93 ARG A N 1
ATOM 713 C CA . ARG A 1 93 ? 1.038 -7.477 -14.441 1.00 92.25 93 ARG A CA 1
ATOM 714 C C . ARG A 1 93 ? 0.793 -6.695 -15.726 1.00 92.25 93 ARG A C 1
ATOM 716 O O . ARG A 1 93 ? 1.285 -7.098 -16.777 1.00 92.25 93 ARG A O 1
ATOM 723 N N . ARG A 1 94 ? 0.113 -5.545 -15.647 1.00 91.31 94 ARG A N 1
ATOM 724 C CA . ARG A 1 94 ? -0.107 -4.664 -16.804 1.00 91.31 94 ARG A CA 1
ATOM 725 C C . ARG A 1 94 ? 1.208 -4.238 -17.455 1.00 91.31 94 ARG A C 1
ATOM 727 O O . ARG A 1 94 ? 1.333 -4.308 -18.676 1.00 91.31 94 ARG A O 1
ATOM 734 N N . ILE A 1 95 ? 2.181 -3.791 -16.660 1.00 90.06 95 ILE A N 1
ATOM 735 C CA . ILE A 1 95 ? 3.493 -3.345 -17.153 1.00 90.06 95 ILE A CA 1
ATOM 736 C C . ILE A 1 95 ? 4.181 -4.475 -17.926 1.00 90.06 95 ILE A C 1
ATOM 738 O O . ILE A 1 95 ? 4.666 -4.257 -19.037 1.00 90.06 95 ILE A O 1
ATOM 742 N N . ILE A 1 96 ? 4.156 -5.694 -17.381 1.00 90.50 96 ILE A N 1
ATOM 743 C CA . ILE A 1 96 ? 4.716 -6.883 -18.033 1.00 90.50 96 ILE A CA 1
ATOM 744 C C . ILE A 1 96 ? 3.967 -7.201 -19.336 1.00 90.50 96 ILE A C 1
ATOM 746 O O . ILE A 1 96 ? 4.609 -7.433 -20.359 1.00 90.50 96 ILE A O 1
ATOM 750 N N . GLN A 1 97 ? 2.629 -7.170 -19.336 1.00 90.62 97 GLN A N 1
ATOM 751 C CA . GLN A 1 97 ? 1.823 -7.393 -20.543 1.00 90.62 97 GLN A CA 1
ATOM 752 C C . GLN A 1 97 ? 2.152 -6.389 -21.651 1.00 90.62 97 GLN A C 1
ATOM 754 O O . GLN A 1 97 ? 2.303 -6.772 -22.811 1.00 90.62 97 GLN A O 1
ATOM 759 N N . VAL A 1 98 ? 2.273 -5.104 -21.309 1.00 88.44 98 VAL A N 1
ATOM 760 C CA . VAL A 1 98 ? 2.630 -4.055 -22.273 1.00 88.44 98 VAL A CA 1
ATOM 761 C C . VAL A 1 98 ? 4.029 -4.291 -22.832 1.00 88.44 98 VAL A C 1
ATOM 763 O O . VAL A 1 98 ? 4.207 -4.221 -24.046 1.00 88.44 98 VAL A O 1
ATOM 766 N N . ALA A 1 99 ? 4.998 -4.643 -21.986 1.00 87.69 99 ALA A N 1
ATOM 767 C CA . ALA A 1 99 ? 6.357 -4.941 -22.424 1.00 87.69 99 ALA A CA 1
ATOM 768 C C . ALA A 1 99 ? 6.408 -6.148 -23.375 1.00 87.69 99 ALA A C 1
ATOM 770 O O . ALA A 1 99 ? 6.988 -6.041 -24.453 1.00 87.69 99 ALA A O 1
ATOM 771 N N . LYS A 1 100 ? 5.726 -7.254 -23.036 1.00 88.31 100 LYS A N 1
ATOM 772 C CA . LYS A 1 100 ? 5.603 -8.437 -23.909 1.00 88.31 100 LYS A CA 1
ATOM 773 C C . LYS A 1 100 ? 5.016 -8.066 -25.276 1.00 88.31 100 LYS A C 1
ATOM 775 O O . LYS A 1 100 ? 5.548 -8.469 -26.305 1.00 88.31 100 LYS A O 1
ATOM 780 N N . LYS A 1 101 ? 3.940 -7.266 -25.300 1.00 87.31 101 LYS A N 1
ATOM 781 C CA . LYS A 1 101 ? 3.304 -6.805 -26.548 1.00 87.31 101 LYS A CA 1
ATOM 782 C C . LYS A 1 101 ? 4.238 -5.922 -27.376 1.00 87.31 101 LYS A C 1
ATOM 784 O O . LYS A 1 101 ? 4.312 -6.097 -28.587 1.00 87.31 101 LYS A O 1
ATOM 789 N N . MET A 1 102 ? 4.970 -5.010 -26.739 1.00 85.88 102 MET A N 1
ATOM 790 C CA . MET A 1 102 ? 5.946 -4.157 -27.422 1.00 85.88 102 MET A CA 1
ATOM 791 C C . MET A 1 102 ? 7.105 -4.963 -28.022 1.00 85.88 102 MET A C 1
ATOM 793 O O . MET A 1 102 ? 7.494 -4.687 -29.155 1.00 85.88 102 MET A O 1
ATOM 797 N N . GLU A 1 103 ? 7.631 -5.966 -27.311 1.00 87.06 103 GLU A N 1
ATOM 798 C CA . GLU A 1 103 ? 8.664 -6.864 -27.851 1.00 87.06 103 GLU A CA 1
ATOM 799 C C . GLU A 1 103 ? 8.142 -7.711 -29.011 1.00 87.06 103 GLU A C 1
ATOM 801 O O . GLU A 1 103 ? 8.837 -7.869 -30.011 1.00 87.06 103 GLU A O 1
ATOM 806 N N . ALA A 1 104 ? 6.912 -8.222 -28.916 1.00 87.25 104 ALA A N 1
ATOM 807 C CA . ALA A 1 104 ? 6.299 -8.988 -29.997 1.00 87.25 104 ALA A CA 1
ATOM 808 C C . ALA A 1 104 ? 6.102 -8.146 -31.272 1.00 87.25 104 ALA A C 1
ATOM 810 O O . ALA A 1 104 ? 6.233 -8.667 -32.376 1.00 87.25 104 ALA A O 1
ATOM 811 N N . MET A 1 105 ? 5.806 -6.848 -31.129 1.00 85.50 105 MET A N 1
ATOM 812 C CA . MET A 1 105 ? 5.601 -5.934 -32.260 1.00 85.50 105 MET A CA 1
ATOM 813 C C . MET A 1 105 ? 6.909 -5.438 -32.886 1.00 85.50 105 MET A C 1
ATOM 815 O O . MET A 1 105 ? 6.999 -5.348 -34.107 1.00 85.50 105 MET A O 1
ATOM 819 N N . ASN A 1 106 ? 7.908 -5.096 -32.068 1.00 83.25 106 ASN A N 1
ATOM 820 C CA . ASN A 1 106 ? 9.122 -4.410 -32.528 1.00 83.25 106 ASN A CA 1
ATOM 821 C C . ASN A 1 106 ? 10.361 -5.317 -32.592 1.00 83.25 106 ASN A C 1
ATOM 823 O O . ASN A 1 106 ? 11.408 -4.894 -33.080 1.00 83.25 106 ASN A O 1
ATOM 827 N N . GLY A 1 107 ? 10.247 -6.554 -32.107 1.00 78.44 107 GLY A N 1
ATOM 828 C CA . GLY A 1 107 ? 11.374 -7.446 -31.875 1.00 78.44 107 GLY A CA 1
ATOM 829 C C . GLY A 1 107 ? 12.117 -7.125 -30.570 1.00 78.44 107 GLY A C 1
ATOM 830 O O . GLY A 1 107 ? 11.996 -6.026 -30.017 1.00 78.44 107 GLY A O 1
ATOM 831 N N . PRO A 1 108 ? 12.892 -8.086 -30.042 1.00 76.88 108 PRO A N 1
ATOM 832 C CA . PRO A 1 108 ? 13.731 -7.849 -28.879 1.00 76.88 108 PRO A CA 1
ATOM 833 C C . PRO A 1 108 ? 14.858 -6.876 -29.246 1.00 76.88 108 PRO A C 1
ATOM 835 O O . PRO A 1 108 ? 15.631 -7.123 -30.169 1.00 76.88 108 PRO A O 1
ATOM 838 N N . VAL A 1 109 ? 14.966 -5.780 -28.498 1.00 74.19 109 VAL A N 1
ATOM 839 C CA . VAL A 1 109 ? 16.137 -4.898 -28.547 1.00 74.19 109 VAL A CA 1
ATOM 840 C C . VAL A 1 109 ? 17.140 -5.416 -27.523 1.00 74.19 109 VAL A C 1
ATOM 842 O O . VAL A 1 109 ? 16.804 -5.537 -26.343 1.00 74.19 109 VAL A O 1
ATOM 845 N N . GLU A 1 110 ? 18.363 -5.725 -27.957 1.00 67.38 110 GLU A N 1
ATOM 846 C CA . GLU A 1 110 ? 19.464 -5.998 -27.034 1.00 67.38 110 GLU A CA 1
ATOM 847 C C . GLU A 1 110 ? 19.763 -4.725 -26.237 1.00 67.38 110 GLU A C 1
ATOM 849 O O . GLU A 1 110 ? 20.285 -3.740 -26.751 1.00 67.38 110 GLU A O 1
ATOM 854 N N . THR A 1 111 ? 19.375 -4.720 -24.965 1.00 63.47 111 THR A N 1
ATOM 855 C CA . THR A 1 111 ? 19.870 -3.740 -24.001 1.00 63.47 111 THR A CA 1
ATOM 856 C C . THR A 1 111 ? 21.279 -4.143 -23.604 1.00 63.47 111 THR A C 1
ATOM 858 O O . THR A 1 111 ? 21.444 -5.165 -22.936 1.00 63.47 111 THR A O 1
ATOM 861 N N . ASP A 1 112 ? 22.272 -3.341 -23.986 1.00 59.66 112 ASP A N 1
ATOM 862 C CA . ASP A 1 112 ? 23.631 -3.468 -23.464 1.00 59.66 112 ASP A CA 1
ATOM 863 C C . ASP A 1 112 ? 23.589 -3.347 -21.935 1.00 59.66 112 ASP A C 1
ATOM 865 O O . ASP A 1 112 ? 23.230 -2.312 -21.374 1.00 59.66 112 ASP A O 1
ATOM 869 N N . THR A 1 113 ? 23.909 -4.439 -21.243 1.00 59.59 113 THR A N 1
ATOM 870 C CA . THR A 1 113 ? 23.936 -4.507 -19.773 1.00 59.59 113 THR A CA 1
ATOM 871 C C . THR A 1 113 ? 25.270 -4.044 -19.186 1.00 59.59 113 THR A C 1
ATOM 873 O O . THR A 1 113 ? 25.478 -4.150 -17.978 1.00 59.59 113 THR A O 1
ATOM 876 N N . SER A 1 114 ? 26.208 -3.598 -20.025 1.00 70.38 114 SER A N 1
ATOM 877 C CA . SER A 1 114 ? 27.528 -3.149 -19.594 1.00 70.38 114 SER A CA 1
ATOM 878 C C . SER A 1 114 ? 27.521 -1.648 -19.300 1.00 70.38 114 SER A C 1
ATOM 880 O O . SER A 1 114 ? 26.852 -0.873 -19.982 1.00 70.38 114 SER A O 1
ATOM 882 N N . LEU A 1 115 ? 28.271 -1.223 -18.272 1.00 73.75 115 LEU A N 1
ATOM 883 C CA . LEU A 1 115 ? 28.604 0.195 -18.147 1.00 73.75 115 LEU A CA 1
ATOM 884 C C . LEU A 1 115 ? 29.359 0.602 -19.404 1.00 73.75 115 LEU A C 1
ATOM 886 O O . LEU A 1 115 ? 30.352 -0.050 -19.757 1.00 73.75 115 LEU A O 1
ATOM 890 N N . THR A 1 116 ? 28.926 1.692 -20.031 1.00 79.75 116 THR A N 1
ATOM 891 C CA . THR A 1 116 ? 29.687 2.255 -21.140 1.00 79.75 116 THR A CA 1
ATOM 892 C C . THR A 1 116 ? 31.081 2.648 -20.635 1.00 79.75 116 THR A C 1
ATOM 894 O O . THR A 1 116 ? 31.240 2.956 -19.450 1.00 79.75 116 THR A O 1
ATOM 897 N N . PRO A 1 117 ? 32.116 2.656 -21.491 1.00 83.25 117 PRO A N 1
ATOM 898 C CA . PRO A 1 117 ? 33.448 3.103 -21.082 1.00 83.25 117 PRO A CA 1
ATOM 899 C C . PRO A 1 117 ? 33.430 4.487 -20.417 1.00 83.25 117 PRO A C 1
ATOM 901 O O . PRO A 1 117 ? 34.137 4.712 -19.442 1.00 83.25 117 PRO A O 1
ATOM 904 N N . HIS A 1 118 ? 32.544 5.376 -20.876 1.00 80.94 118 HIS A N 1
ATOM 905 C CA . HIS A 1 118 ? 32.337 6.684 -20.265 1.00 80.94 118 HIS A CA 1
ATOM 906 C C . HIS A 1 118 ? 31.781 6.590 -18.839 1.00 80.94 118 HIS A C 1
ATOM 908 O O . HIS A 1 118 ? 32.294 7.245 -17.935 1.00 80.94 118 HIS A O 1
ATOM 914 N N . ASP A 1 119 ? 30.769 5.749 -18.609 1.00 80.62 119 ASP A N 1
ATOM 915 C CA . ASP A 1 119 ? 30.218 5.562 -17.265 1.00 80.62 119 ASP A CA 1
ATOM 916 C C . ASP A 1 119 ? 31.257 4.950 -16.318 1.00 80.62 119 ASP A C 1
ATOM 918 O O . ASP A 1 119 ? 31.309 5.318 -15.147 1.00 80.62 119 ASP A O 1
ATOM 922 N N . GLN A 1 120 ? 32.118 4.054 -16.817 1.00 84.00 120 GLN A N 1
ATOM 923 C CA . GLN A 1 120 ? 33.226 3.494 -16.037 1.00 84.00 120 GLN A CA 1
ATOM 924 C C . GLN A 1 120 ? 34.234 4.575 -15.638 1.00 84.00 120 GLN A C 1
ATOM 926 O O . GLN A 1 120 ? 34.612 4.643 -14.471 1.00 84.00 120 GLN A O 1
ATOM 931 N N . GLU A 1 121 ? 34.624 5.446 -16.571 1.00 86.06 121 GLU A N 1
ATOM 932 C CA . GLU A 1 121 ? 35.524 6.574 -16.303 1.00 86.06 121 GLU A CA 1
ATOM 933 C C . GLU A 1 121 ? 34.937 7.539 -15.268 1.00 86.06 121 GLU A C 1
ATOM 935 O O . GLU A 1 121 ? 35.624 7.939 -14.328 1.00 86.06 121 GLU A O 1
ATOM 940 N N . VAL A 1 122 ? 33.653 7.883 -15.403 1.00 86.62 122 VAL A N 1
ATOM 941 C CA . VAL A 1 122 ? 32.952 8.753 -14.452 1.00 86.62 122 VAL A CA 1
ATOM 942 C C . VAL A 1 122 ? 32.912 8.106 -13.071 1.00 86.62 122 VAL A C 1
ATOM 944 O O . VAL A 1 122 ? 33.259 8.739 -12.075 1.00 86.62 122 VAL A O 1
ATOM 947 N N . LEU A 1 123 ? 32.521 6.835 -12.995 1.00 84.31 123 LEU A N 1
ATOM 948 C CA . LEU A 1 123 ? 32.384 6.121 -11.729 1.00 84.31 123 LEU A CA 1
ATOM 949 C C . LEU A 1 123 ? 33.744 5.947 -11.042 1.00 84.31 123 LEU A C 1
ATOM 951 O O . LEU A 1 123 ? 33.850 6.137 -9.830 1.00 84.31 123 LEU A O 1
ATOM 955 N N . GLN A 1 124 ? 34.799 5.693 -11.815 1.00 88.69 124 GLN A N 1
ATOM 956 C CA . GLN A 1 124 ? 36.166 5.645 -11.312 1.00 88.69 124 GLN A CA 1
ATOM 957 C C . GLN A 1 124 ? 36.645 7.014 -10.810 1.00 88.69 124 GLN A C 1
ATOM 959 O O . GLN A 1 124 ? 37.201 7.092 -9.716 1.00 88.69 124 GLN A O 1
ATOM 964 N N . ALA A 1 125 ? 36.337 8.104 -11.519 1.00 85.94 125 ALA A N 1
ATOM 965 C CA . ALA A 1 125 ? 36.645 9.457 -11.059 1.00 85.94 125 ALA A CA 1
ATOM 966 C C . ALA A 1 125 ? 35.949 9.803 -9.728 1.00 85.94 125 ALA A C 1
ATOM 968 O O . ALA A 1 125 ? 36.543 10.466 -8.880 1.00 85.94 125 ALA A O 1
ATOM 969 N N . TYR A 1 126 ? 34.717 9.331 -9.507 1.00 80.00 126 TYR A N 1
ATOM 970 C CA . TYR A 1 126 ? 34.020 9.497 -8.226 1.00 80.00 126 TYR A CA 1
ATOM 971 C C . TYR A 1 126 ? 34.632 8.662 -7.096 1.00 80.00 126 TYR A C 1
ATOM 973 O O . TYR A 1 126 ? 34.682 9.135 -5.962 1.00 80.00 126 TYR A O 1
ATOM 981 N N . ILE A 1 127 ? 35.101 7.444 -7.386 1.00 81.25 127 ILE A N 1
ATOM 982 C CA . ILE A 1 127 ? 35.783 6.584 -6.404 1.00 81.25 127 ILE A CA 1
ATOM 983 C C . ILE A 1 127 ? 37.131 7.188 -5.991 1.00 81.25 127 ILE A C 1
ATOM 985 O O . ILE A 1 127 ? 37.498 7.142 -4.819 1.00 81.25 127 ILE A O 1
ATOM 989 N N . GLU A 1 128 ? 37.867 7.749 -6.949 1.00 85.50 128 GLU A N 1
ATOM 990 C CA . GLU A 1 128 ? 39.194 8.329 -6.728 1.00 85.50 128 GLU A CA 1
ATOM 991 C C . GLU A 1 128 ? 39.143 9.755 -6.153 1.00 85.50 128 GLU A C 1
ATOM 993 O O . GLU A 1 128 ? 40.161 10.275 -5.685 1.00 85.50 128 GLU A O 1
ATOM 998 N N . ALA A 1 129 ? 37.970 10.399 -6.153 1.00 81.44 129 ALA A N 1
ATOM 999 C CA . ALA A 1 129 ? 37.812 11.754 -5.648 1.00 81.44 129 ALA A CA 1
ATOM 1000 C C . ALA A 1 129 ? 38.110 11.834 -4.134 1.00 81.44 129 ALA A C 1
ATOM 1002 O O . ALA A 1 129 ? 37.578 11.050 -3.341 1.00 81.44 129 ALA A O 1
ATOM 1003 N N . PRO A 1 130 ? 38.927 12.808 -3.686 1.00 80.06 130 PRO A N 1
ATOM 1004 C CA . PRO A 1 130 ? 39.206 12.988 -2.269 1.00 80.06 130 PRO A CA 1
ATOM 1005 C C . PRO A 1 130 ? 37.938 13.387 -1.508 1.00 80.06 130 PRO A C 1
ATOM 1007 O O . PRO A 1 130 ? 37.077 14.102 -2.026 1.00 80.06 130 PRO A O 1
ATOM 1010 N N . LEU A 1 131 ? 37.852 12.969 -0.241 1.00 73.50 131 LEU A N 1
ATOM 1011 C CA . LEU A 1 131 ? 36.781 13.392 0.660 1.00 73.50 131 LEU A CA 1
ATOM 1012 C C . LEU A 1 131 ? 36.665 14.925 0.673 1.00 73.50 131 LEU A C 1
ATOM 1014 O O . LEU A 1 131 ? 37.657 15.597 0.978 1.00 73.50 131 LEU A O 1
ATOM 1018 N N . PRO A 1 132 ? 35.467 15.491 0.447 1.00 78.50 132 PRO A N 1
ATOM 1019 C CA . PRO A 1 132 ? 35.232 16.898 0.720 1.00 78.50 132 PRO A CA 1
ATOM 1020 C C . PRO A 1 132 ? 35.566 17.208 2.192 1.00 78.50 132 PRO A C 1
ATOM 1022 O O . PRO A 1 132 ? 35.205 16.419 3.074 1.00 78.50 132 PRO A O 1
ATOM 1025 N N . PRO A 1 133 ? 36.227 18.339 2.498 1.00 75.06 133 PRO A N 1
ATOM 1026 C CA . PRO A 1 133 ? 36.545 18.711 3.874 1.00 75.06 133 PRO A CA 1
ATOM 1027 C C . PRO A 1 133 ? 35.277 18.762 4.740 1.00 75.06 133 PRO A C 1
ATOM 1029 O O . PRO A 1 133 ? 34.351 19.513 4.448 1.00 75.06 133 PRO A O 1
ATOM 1032 N N . GLY A 1 134 ? 35.229 17.950 5.801 1.00 72.25 134 GLY A N 1
ATOM 1033 C CA . GLY A 1 134 ? 34.076 17.852 6.707 1.00 72.25 134 GLY A CA 1
ATOM 1034 C C . GLY A 1 134 ? 33.023 16.799 6.335 1.00 72.25 134 GLY A C 1
ATOM 1035 O O . GLY A 1 134 ? 32.069 16.617 7.091 1.00 72.25 134 GLY A O 1
ATOM 1036 N N . ALA A 1 135 ? 33.181 16.070 5.225 1.00 66.88 135 ALA A N 1
ATOM 1037 C CA . ALA A 1 135 ? 32.304 14.949 4.892 1.00 66.88 135 ALA A CA 1
ATOM 1038 C C . ALA A 1 135 ? 32.624 13.714 5.756 1.00 66.88 135 ALA A C 1
ATOM 1040 O O . ALA A 1 135 ? 33.777 13.308 5.877 1.00 66.88 135 ALA A O 1
ATOM 1041 N N . ASN A 1 136 ? 31.596 13.088 6.335 1.00 68.38 136 ASN A N 1
ATOM 1042 C CA . ASN A 1 136 ? 31.716 11.829 7.068 1.00 68.38 136 ASN A CA 1
ATOM 1043 C C . ASN A 1 136 ? 30.919 10.733 6.346 1.00 68.38 136 ASN A C 1
ATOM 1045 O O . ASN A 1 136 ? 29.689 10.738 6.380 1.00 68.38 136 ASN A O 1
ATOM 1049 N N . TYR A 1 137 ? 31.608 9.770 5.730 1.00 58.75 137 TYR A N 1
ATOM 1050 C CA . TYR A 1 137 ? 30.962 8.642 5.047 1.00 58.75 137 TYR A CA 1
ATOM 1051 C C . TYR A 1 137 ? 30.118 7.772 5.994 1.00 58.75 137 TYR A C 1
ATOM 1053 O O . TYR A 1 137 ? 29.091 7.242 5.578 1.00 58.75 137 TYR A O 1
ATOM 1061 N N . ALA A 1 138 ? 30.460 7.698 7.286 1.00 59.12 138 ALA A N 1
ATOM 1062 C CA . ALA A 1 138 ? 29.646 6.991 8.276 1.00 59.12 138 ALA A CA 1
ATOM 1063 C C . ALA A 1 138 ? 28.310 7.702 8.568 1.00 59.12 138 ALA A C 1
ATOM 1065 O O . ALA A 1 138 ? 27.344 7.048 8.953 1.00 59.12 138 ALA A O 1
ATOM 1066 N N . ALA A 1 139 ? 28.227 9.020 8.347 1.00 56.94 139 ALA A N 1
ATOM 1067 C CA . ALA A 1 139 ? 26.970 9.767 8.427 1.00 56.94 139 ALA A CA 1
ATOM 1068 C C . ALA A 1 139 ? 26.102 9.570 7.170 1.00 56.94 139 ALA A C 1
ATOM 1070 O O . ALA A 1 139 ? 24.884 9.480 7.294 1.00 56.94 139 ALA A O 1
ATOM 1071 N N . TYR A 1 140 ? 26.721 9.407 5.992 1.00 51.00 140 TYR A N 1
ATOM 1072 C CA . TYR A 1 140 ? 26.033 9.033 4.744 1.00 51.00 140 TYR A CA 1
ATOM 1073 C C . TYR A 1 140 ? 25.525 7.584 4.742 1.00 51.00 140 TYR A C 1
ATOM 1075 O O . TYR A 1 140 ? 24.555 7.270 4.063 1.00 51.00 140 TYR A O 1
ATOM 1083 N N . HIS A 1 141 ? 26.157 6.691 5.507 1.00 48.94 141 HIS A N 1
ATOM 1084 C CA . HIS A 1 141 ? 25.675 5.322 5.744 1.00 48.94 141 HIS A CA 1
ATOM 1085 C C . HIS A 1 141 ? 24.678 5.235 6.907 1.00 48.94 141 HIS A C 1
ATOM 1087 O O . HIS A 1 141 ? 24.191 4.146 7.225 1.00 48.94 141 HIS A O 1
ATOM 1093 N N . SER A 1 142 ? 24.343 6.363 7.545 1.00 45.03 142 SER A N 1
ATOM 1094 C CA . SER A 1 142 ? 23.197 6.399 8.441 1.00 45.03 142 SER A CA 1
ATOM 1095 C C . SER A 1 142 ? 21.964 6.062 7.614 1.00 45.03 142 SER A C 1
ATOM 1097 O O . SER A 1 142 ? 21.650 6.746 6.642 1.00 45.03 142 SER A O 1
ATOM 1099 N N . ARG A 1 143 ? 21.238 5.022 8.031 1.00 48.00 143 ARG A N 1
ATOM 1100 C CA . ARG A 1 143 ? 19.976 4.526 7.447 1.00 48.00 143 ARG A CA 1
ATOM 1101 C C . ARG A 1 143 ? 18.922 5.626 7.194 1.00 48.00 143 ARG A C 1
ATOM 1103 O O . ARG A 1 143 ? 17.919 5.372 6.540 1.00 48.00 143 ARG A O 1
ATOM 1110 N N . THR A 1 144 ? 19.145 6.822 7.737 1.00 45.06 144 THR A N 1
ATOM 1111 C CA . THR A 1 144 ? 18.318 8.026 7.645 1.00 45.06 144 THR A CA 1
ATOM 1112 C C . THR A 1 144 ? 18.627 8.938 6.447 1.00 45.06 144 THR A C 1
ATOM 1114 O O . THR A 1 144 ? 17.820 9.817 6.168 1.00 45.06 144 THR A O 1
ATOM 1117 N N . GLN A 1 145 ? 19.736 8.752 5.717 1.00 49.25 145 GLN A N 1
ATOM 1118 C CA . GLN A 1 145 ? 20.054 9.489 4.476 1.00 49.25 145 GLN A CA 1
ATOM 1119 C C . GLN A 1 145 ? 19.832 8.618 3.237 1.00 49.25 145 GLN A C 1
ATOM 1121 O O . GLN A 1 145 ? 20.701 8.430 2.391 1.00 49.25 145 GLN A O 1
ATOM 1126 N N . THR A 1 146 ? 18.638 8.048 3.146 1.00 50.47 146 THR A N 1
ATOM 1127 C CA . THR A 1 146 ? 18.184 7.354 1.945 1.00 50.47 146 THR A CA 1
ATOM 1128 C C . THR A 1 146 ? 18.235 8.318 0.748 1.00 50.47 146 THR A C 1
ATOM 1130 O O . THR A 1 146 ? 17.564 9.347 0.751 1.00 50.47 146 THR A O 1
ATOM 1133 N N . THR A 1 147 ? 18.999 7.972 -0.293 1.00 53.31 147 THR A N 1
ATOM 1134 C CA . THR A 1 147 ? 19.012 8.658 -1.602 1.00 53.31 147 THR A CA 1
ATOM 1135 C C . THR A 1 147 ? 17.772 8.346 -2.440 1.00 53.31 147 THR A C 1
ATOM 1137 O O . THR A 1 147 ? 17.753 8.640 -3.637 1.00 53.31 147 THR A O 1
ATOM 1140 N N . TYR A 1 148 ? 16.741 7.743 -1.834 1.00 50.47 148 TYR A N 1
ATOM 1141 C CA . TYR A 1 148 ? 15.457 7.512 -2.473 1.00 50.47 148 TYR A CA 1
ATOM 1142 C C . TYR A 1 148 ? 14.907 8.837 -2.990 1.00 50.47 148 TYR A C 1
ATOM 1144 O O . TYR A 1 148 ? 14.399 9.681 -2.253 1.00 50.47 148 TYR A O 1
ATOM 1152 N N . THR A 1 149 ? 15.038 9.006 -4.293 1.00 57.28 149 THR A N 1
ATOM 1153 C CA . THR A 1 149 ? 14.281 9.976 -5.054 1.00 57.28 149 THR A CA 1
ATOM 1154 C C . THR A 1 149 ? 13.006 9.267 -5.461 1.00 57.28 149 THR A C 1
ATOM 1156 O O . THR A 1 149 ? 13.050 8.122 -5.918 1.00 57.28 149 THR A O 1
ATOM 1159 N N . ALA A 1 150 ? 11.862 9.919 -5.245 1.00 55.53 150 ALA A N 1
ATOM 1160 C CA . ALA A 1 150 ? 10.602 9.379 -5.726 1.00 55.53 150 ALA A CA 1
ATOM 1161 C C . ALA A 1 150 ? 10.766 9.105 -7.229 1.00 55.53 150 ALA A C 1
ATOM 1163 O O . ALA A 1 150 ? 11.168 10.020 -7.959 1.00 55.53 150 ALA A O 1
ATOM 1164 N N . PRO A 1 151 ? 10.535 7.866 -7.691 1.00 63.00 151 PRO A N 1
ATOM 1165 C CA . PRO A 1 151 ? 10.727 7.549 -9.091 1.00 63.00 151 PRO A CA 1
ATOM 1166 C C . PRO A 1 151 ? 9.831 8.470 -9.921 1.00 63.00 151 PRO A C 1
ATOM 1168 O O . PRO A 1 151 ? 8.663 8.690 -9.593 1.00 63.00 151 PRO A O 1
ATOM 1171 N N . VAL A 1 152 ? 10.405 9.063 -10.965 1.00 69.81 152 VAL A N 1
ATOM 1172 C CA . VAL A 1 152 ? 9.681 9.910 -11.919 1.00 69.81 152 VAL A CA 1
ATOM 1173 C C . VAL A 1 152 ? 8.979 9.000 -12.922 1.00 69.81 152 VAL A C 1
ATOM 1175 O O . VAL A 1 152 ? 9.474 7.910 -13.215 1.00 69.81 152 VAL A O 1
ATOM 1178 N N . ALA A 1 153 ? 7.823 9.430 -13.434 1.00 72.31 153 ALA A N 1
ATOM 1179 C CA . ALA A 1 153 ? 7.135 8.699 -14.492 1.00 72.31 153 ALA A CA 1
ATOM 1180 C C . ALA A 1 153 ? 8.108 8.467 -15.672 1.00 72.31 153 ALA A C 1
ATOM 1182 O O . ALA A 1 153 ? 8.701 9.439 -16.154 1.00 72.31 153 ALA A O 1
ATOM 1183 N N . PRO A 1 154 ? 8.314 7.213 -16.115 1.00 75.06 154 PRO A N 1
ATOM 1184 C CA . PRO A 1 154 ? 9.250 6.906 -17.191 1.00 75.06 154 PRO A CA 1
ATOM 1185 C C . PRO A 1 154 ? 8.860 7.582 -18.507 1.00 75.06 154 PRO A C 1
ATOM 1187 O O . PRO A 1 154 ? 7.680 7.802 -18.786 1.00 75.06 154 PRO A O 1
ATOM 1190 N N . THR A 1 155 ? 9.851 7.877 -19.346 1.00 72.12 155 THR A N 1
ATOM 1191 C CA . THR A 1 155 ? 9.623 8.436 -20.683 1.00 72.12 155 THR A CA 1
ATOM 1192 C C . THR A 1 155 ? 9.058 7.381 -21.640 1.00 72.12 155 THR A C 1
ATOM 1194 O O . THR A 1 155 ? 9.381 6.197 -21.556 1.00 72.12 155 THR A O 1
ATOM 1197 N N . GLU A 1 156 ? 8.209 7.807 -22.580 1.00 67.69 156 GLU A N 1
ATOM 1198 C CA . GLU A 1 156 ? 7.440 6.902 -23.455 1.00 67.69 156 GLU A CA 1
ATOM 1199 C C . GLU A 1 156 ? 8.286 6.153 -24.506 1.00 67.69 156 GLU A C 1
ATOM 1201 O O . GLU A 1 156 ? 7.814 5.186 -25.095 1.00 67.69 156 GLU A O 1
ATOM 1206 N N . ASN A 1 157 ? 9.549 6.544 -24.712 1.00 73.00 157 ASN A N 1
ATOM 1207 C CA . ASN A 1 157 ? 10.397 6.055 -25.811 1.00 73.00 157 ASN A CA 1
ATOM 1208 C C . ASN A 1 157 ? 11.484 5.057 -25.376 1.00 73.00 157 ASN A C 1
ATOM 1210 O O . ASN A 1 157 ? 12.540 4.973 -26.004 1.00 73.00 157 ASN A O 1
ATOM 1214 N N . LEU A 1 158 ? 11.269 4.327 -24.284 1.00 77.56 158 LEU A N 1
ATOM 1215 C CA . LEU A 1 158 ? 12.242 3.348 -23.797 1.00 77.56 158 LEU A CA 1
ATOM 1216 C C . LEU A 1 158 ? 12.059 1.983 -24.478 1.00 77.56 158 LEU A C 1
ATOM 1218 O O . LEU A 1 158 ? 10.922 1.575 -24.728 1.00 77.56 158 LEU A O 1
ATOM 1222 N N . PRO A 1 159 ? 13.151 1.227 -24.711 1.00 83.31 159 PRO A N 1
ATOM 1223 C CA . PRO A 1 159 ? 13.058 -0.180 -25.085 1.00 83.31 159 PRO A CA 1
ATOM 1224 C C . PRO A 1 159 ? 12.182 -0.953 -24.095 1.00 83.31 159 PRO A C 1
ATOM 1226 O O . PRO A 1 159 ? 12.243 -0.699 -22.892 1.00 83.31 159 PRO A O 1
ATOM 1229 N N . ALA A 1 160 ? 11.406 -1.926 -24.579 1.00 84.56 160 ALA A N 1
ATOM 1230 C CA . ALA A 1 160 ? 10.361 -2.595 -23.798 1.00 84.56 160 ALA A CA 1
ATOM 1231 C C . ALA A 1 160 ? 10.836 -3.101 -22.421 1.00 84.56 160 ALA A C 1
ATOM 1233 O O . ALA A 1 160 ? 10.183 -2.836 -21.413 1.00 84.56 160 ALA A O 1
ATOM 1234 N N . ARG A 1 161 ? 12.004 -3.759 -22.349 1.00 83.25 161 ARG A N 1
ATOM 1235 C CA . ARG A 1 161 ? 12.585 -4.249 -21.081 1.00 83.25 161 ARG A CA 1
ATOM 1236 C C . ARG A 1 161 ? 12.978 -3.122 -20.138 1.00 83.25 161 ARG A C 1
ATOM 1238 O O . ARG A 1 161 ? 12.651 -3.164 -18.955 1.00 83.25 161 ARG A O 1
ATOM 1245 N N . GLN A 1 162 ? 13.663 -2.107 -20.658 1.00 83.19 162 GLN A N 1
ATOM 1246 C CA . GLN A 1 162 ? 14.097 -0.957 -19.868 1.00 83.19 162 GLN A CA 1
ATOM 1247 C C . GLN A 1 162 ? 12.892 -0.160 -19.357 1.00 83.19 162 GLN A C 1
ATOM 1249 O O . GLN A 1 162 ? 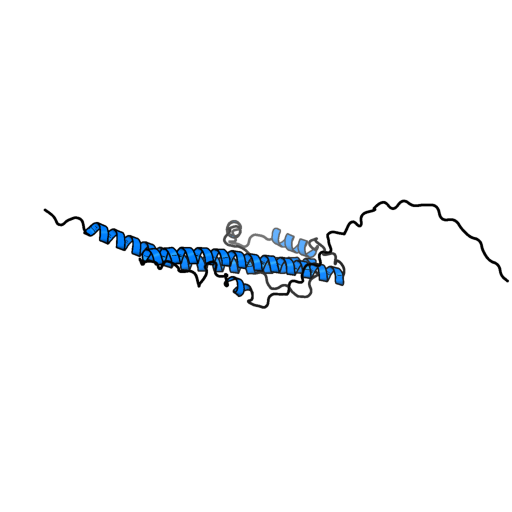12.842 0.196 -18.180 1.00 83.19 162 GLN A O 1
ATOM 1254 N N . GLY A 1 163 ? 11.890 0.048 -20.214 1.00 85.06 163 GLY A N 1
ATOM 1255 C CA . GLY A 1 163 ? 10.612 0.645 -19.850 1.00 85.06 163 GLY A CA 1
ATOM 1256 C C . GLY A 1 163 ? 9.907 -0.160 -18.763 1.00 85.06 163 GLY A C 1
ATOM 1257 O O . GLY A 1 163 ? 9.490 0.416 -17.765 1.00 85.06 163 GLY A O 1
ATOM 1258 N N . ALA A 1 164 ? 9.840 -1.489 -18.891 1.00 87.4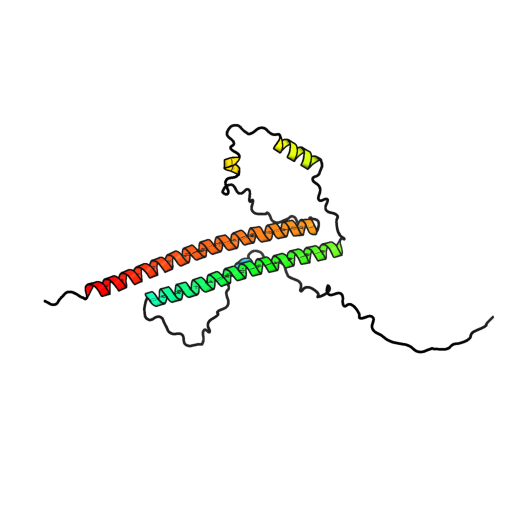4 164 ALA A N 1
ATOM 1259 C CA . ALA A 1 164 ? 9.227 -2.354 -17.885 1.00 87.44 164 ALA A CA 1
ATOM 1260 C C . ALA A 1 164 ? 9.902 -2.227 -16.515 1.00 87.44 164 ALA A C 1
ATOM 1262 O O . ALA A 1 164 ? 9.210 -2.134 -15.501 1.00 87.44 164 ALA A O 1
ATOM 1263 N N . ILE A 1 165 ? 11.237 -2.180 -16.477 1.00 86.69 165 ILE A N 1
ATOM 1264 C CA . ILE A 1 165 ? 12.000 -1.995 -15.237 1.00 86.69 165 ILE A CA 1
ATOM 1265 C C . ILE A 1 165 ? 11.676 -0.633 -14.619 1.00 86.69 165 ILE A C 1
ATOM 1267 O O . ILE A 1 165 ? 11.309 -0.569 -13.447 1.00 86.69 165 ILE A O 1
ATOM 1271 N N . GLN A 1 166 ? 11.753 0.449 -15.397 1.00 86.31 166 GLN A N 1
ATOM 1272 C CA . GLN A 1 166 ? 11.489 1.793 -14.878 1.00 86.31 166 GLN A CA 1
ATOM 1273 C C . GLN A 1 166 ? 10.039 1.971 -14.419 1.00 86.31 166 GLN A C 1
ATOM 1275 O O . GLN A 1 166 ? 9.805 2.518 -13.344 1.00 86.31 166 GLN A O 1
ATOM 1280 N N . TRP A 1 167 ? 9.064 1.460 -15.174 1.00 87.25 167 TRP A N 1
ATOM 1281 C CA . TRP A 1 167 ? 7.655 1.483 -14.778 1.00 87.25 167 TRP A CA 1
ATOM 1282 C C . TRP A 1 167 ? 7.396 0.630 -13.539 1.00 87.25 167 TRP A C 1
ATOM 1284 O O . TRP A 1 167 ? 6.605 1.027 -12.689 1.00 87.25 167 TRP A O 1
ATOM 1294 N N . SER A 1 168 ? 8.082 -0.505 -13.390 1.00 89.00 168 SER 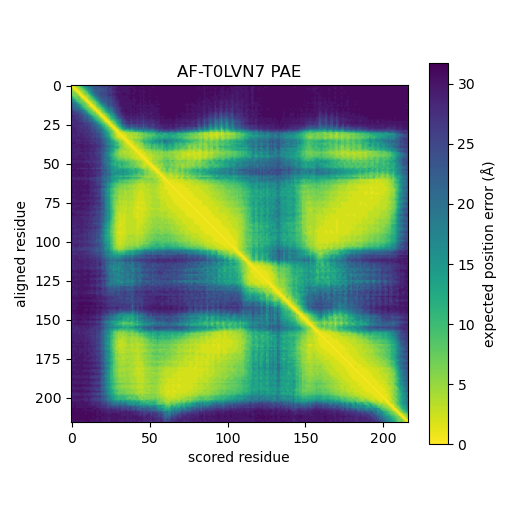A N 1
ATOM 1295 C CA . SER A 1 168 ? 7.971 -1.346 -12.191 1.00 89.00 168 SER A CA 1
ATOM 1296 C C . SER A 1 168 ? 8.536 -0.646 -10.955 1.00 89.00 168 SER A C 1
ATOM 1298 O O . SER A 1 168 ? 7.911 -0.684 -9.897 1.00 89.00 168 SER A O 1
ATOM 1300 N N . LEU A 1 169 ? 9.685 0.029 -11.091 1.00 87.19 169 LEU A N 1
ATOM 1301 C CA . LEU A 1 169 ? 10.269 0.852 -10.028 1.00 87.19 169 LEU A CA 1
ATOM 1302 C C . LEU A 1 169 ? 9.353 2.024 -9.668 1.00 87.19 169 LEU A C 1
ATOM 1304 O O . LEU A 1 169 ? 9.126 2.277 -8.488 1.00 87.19 169 LEU A O 1
ATOM 1308 N N . TYR A 1 170 ? 8.782 2.693 -10.673 1.00 86.88 170 TYR A N 1
ATOM 1309 C CA . TYR A 1 170 ? 7.798 3.752 -10.474 1.00 86.88 170 TYR A CA 1
ATOM 1310 C C . TYR A 1 170 ? 6.576 3.256 -9.700 1.00 86.88 170 TYR A C 1
ATOM 1312 O O . TYR A 1 170 ? 6.229 3.837 -8.675 1.00 86.88 170 TYR A O 1
ATOM 1320 N N . ASN A 1 171 ? 5.978 2.146 -10.140 1.00 88.56 171 ASN A N 1
ATOM 1321 C CA . ASN A 1 171 ? 4.822 1.530 -9.494 1.00 88.56 171 ASN A CA 1
ATOM 1322 C C . ASN A 1 171 ? 5.115 1.167 -8.031 1.00 88.56 171 ASN A C 1
ATOM 1324 O O . ASN A 1 171 ? 4.367 1.554 -7.140 1.00 88.56 171 ASN A O 1
ATOM 1328 N N . ALA A 1 172 ? 6.243 0.499 -7.766 1.00 87.56 172 ALA A N 1
ATOM 1329 C CA . ALA A 1 172 ? 6.651 0.155 -6.405 1.00 87.56 172 ALA A CA 1
ATOM 1330 C C . ALA A 1 172 ? 6.861 1.400 -5.528 1.00 87.56 172 ALA A C 1
ATOM 1332 O O . ALA A 1 172 ? 6.442 1.423 -4.374 1.00 87.56 172 ALA A O 1
ATOM 1333 N N . GLY A 1 173 ? 7.482 2.450 -6.070 1.00 85.00 173 GLY A N 1
ATOM 1334 C CA . GLY A 1 173 ? 7.720 3.683 -5.329 1.00 85.00 173 GLY A CA 1
ATOM 1335 C C . GLY A 1 173 ? 6.443 4.448 -4.984 1.00 85.00 173 GLY A C 1
ATOM 1336 O O . GLY A 1 173 ? 6.316 4.941 -3.864 1.00 85.00 173 GLY A O 1
ATOM 1337 N N . GLN A 1 174 ? 5.486 4.527 -5.916 1.00 84.00 174 GLN A N 1
ATOM 1338 C CA . GLN A 1 174 ? 4.168 5.111 -5.644 1.00 84.00 174 GLN A CA 1
ATOM 1339 C C . GLN A 1 174 ? 3.431 4.315 -4.570 1.00 84.00 174 GLN A C 1
ATOM 1341 O O . GLN A 1 174 ? 2.871 4.898 -3.645 1.00 84.00 174 GLN A O 1
ATOM 1346 N N . GLU A 1 175 ? 3.489 2.990 -4.654 1.00 86.19 175 GLU A N 1
ATOM 1347 C CA . GLU A 1 175 ? 2.780 2.127 -3.726 1.00 86.19 175 GLU A CA 1
ATOM 1348 C C . GLU A 1 175 ? 3.312 2.212 -2.299 1.00 86.19 175 GLU A C 1
ATOM 1350 O O . GLU A 1 175 ? 2.537 2.323 -1.352 1.00 86.19 175 GLU A O 1
ATOM 1355 N N . LEU A 1 176 ? 4.636 2.235 -2.131 1.00 86.12 176 LEU A N 1
ATOM 1356 C CA . LEU A 1 176 ? 5.243 2.410 -0.813 1.00 86.12 176 LEU A CA 1
ATOM 1357 C C . LEU A 1 176 ? 4.757 3.702 -0.148 1.00 86.12 176 LEU A C 1
ATOM 1359 O O . LEU A 1 176 ? 4.432 3.691 1.037 1.00 86.12 176 LEU A O 1
ATOM 1363 N N . VAL A 1 177 ? 4.653 4.801 -0.904 1.00 84.44 177 VAL A N 1
ATOM 1364 C CA . VAL A 1 177 ? 4.121 6.070 -0.383 1.00 84.44 177 VAL A CA 1
ATOM 1365 C C . VAL A 1 177 ? 2.671 5.912 0.080 1.00 84.44 177 VAL A C 1
ATOM 1367 O O . VAL A 1 177 ? 2.330 6.405 1.155 1.00 84.44 177 VAL A O 1
ATOM 1370 N N . GLN A 1 178 ? 1.833 5.205 -0.683 1.00 86.38 178 GLN A N 1
ATOM 1371 C CA . GLN A 1 178 ? 0.434 4.972 -0.313 1.00 86.38 178 GLN A CA 1
ATOM 1372 C C . GLN A 1 178 ? 0.308 4.087 0.931 1.00 86.38 178 GLN A C 1
ATOM 1374 O O . GLN A 1 178 ? -0.413 4.450 1.856 1.00 86.38 178 GLN A O 1
ATOM 1379 N N . ILE A 1 179 ? 1.038 2.969 1.000 1.00 89.19 179 ILE A N 1
ATOM 1380 C CA . ILE A 1 179 ? 0.998 2.042 2.142 1.00 89.19 179 ILE A CA 1
ATOM 1381 C C . ILE A 1 179 ? 1.458 2.738 3.420 1.00 89.19 179 ILE A C 1
ATOM 1383 O O . ILE A 1 179 ? 0.759 2.683 4.431 1.00 89.19 179 ILE A O 1
ATOM 1387 N N . TYR A 1 180 ? 2.616 3.406 3.391 1.00 87.81 180 TYR A N 1
ATOM 1388 C CA . TYR A 1 180 ? 3.143 4.073 4.581 1.00 87.81 180 TYR A CA 1
ATOM 1389 C C . TYR A 1 180 ? 2.277 5.261 4.997 1.00 87.81 180 TYR A C 1
ATOM 1391 O O . TYR A 1 180 ? 1.961 5.387 6.179 1.00 87.81 180 TYR A O 1
ATOM 1399 N N . GLY A 1 181 ? 1.847 6.090 4.041 1.00 86.94 181 GLY A N 1
ATOM 1400 C CA . GLY A 1 181 ? 0.968 7.223 4.328 1.00 86.94 181 GLY A CA 1
ATOM 1401 C C . GLY A 1 181 ? -0.378 6.779 4.901 1.00 86.94 181 GLY A C 1
ATOM 1402 O O . GLY A 1 181 ? -0.878 7.377 5.853 1.00 86.94 181 GLY A O 1
ATOM 1403 N N . TYR A 1 182 ? -0.947 5.692 4.375 1.00 90.62 182 TYR A N 1
ATOM 1404 C CA . TYR A 1 182 ? -2.193 5.137 4.890 1.00 90.62 182 TYR A CA 1
ATOM 1405 C C . TYR A 1 182 ? -2.019 4.482 6.263 1.00 90.62 182 TYR A C 1
ATOM 1407 O O . TYR A 1 182 ? -2.861 4.673 7.136 1.00 90.62 182 TYR A O 1
ATOM 1415 N N . HIS A 1 183 ? -0.920 3.761 6.493 1.00 91.50 183 HIS A N 1
ATOM 1416 C CA . HIS A 1 183 ? -0.618 3.187 7.803 1.00 91.50 183 HIS A CA 1
ATOM 1417 C C . HIS A 1 183 ? -0.480 4.270 8.883 1.00 91.50 183 HIS A C 1
ATOM 1419 O O . HIS A 1 183 ? -1.087 4.154 9.944 1.00 91.50 183 HIS A O 1
ATOM 1425 N N . GLU A 1 184 ? 0.246 5.356 8.602 1.00 91.38 184 GLU A N 1
ATOM 1426 C CA . GLU A 1 184 ? 0.357 6.492 9.525 1.00 91.38 184 GLU A CA 1
ATOM 1427 C C . GLU A 1 184 ? -1.013 7.135 9.796 1.00 91.38 184 GLU A C 1
ATOM 1429 O O . GLU A 1 184 ? -1.356 7.446 10.938 1.00 91.38 184 GLU A O 1
ATOM 1434 N N . HIS A 1 185 ? -1.831 7.305 8.755 1.00 92.31 185 HIS A N 1
ATOM 1435 C CA . HIS A 1 185 ? -3.196 7.805 8.893 1.00 92.31 185 HIS A CA 1
ATOM 1436 C C . HIS A 1 185 ? -4.063 6.903 9.791 1.00 92.31 185 HIS A C 1
ATOM 1438 O O . HIS A 1 185 ? -4.728 7.403 10.701 1.00 92.31 185 HIS A O 1
ATOM 1444 N N . ALA A 1 186 ? -4.020 5.589 9.566 1.00 93.62 186 ALA A N 1
ATOM 1445 C CA . ALA A 1 186 ? -4.749 4.586 10.334 1.00 93.62 186 ALA A CA 1
ATOM 1446 C C . ALA A 1 186 ? -4.353 4.596 11.819 1.00 93.62 186 ALA A C 1
ATOM 1448 O O . ALA A 1 186 ? -5.220 4.696 12.691 1.00 93.62 186 ALA A O 1
ATOM 1449 N N . GLU A 1 187 ? -3.051 4.582 12.115 1.00 94.00 187 GLU A N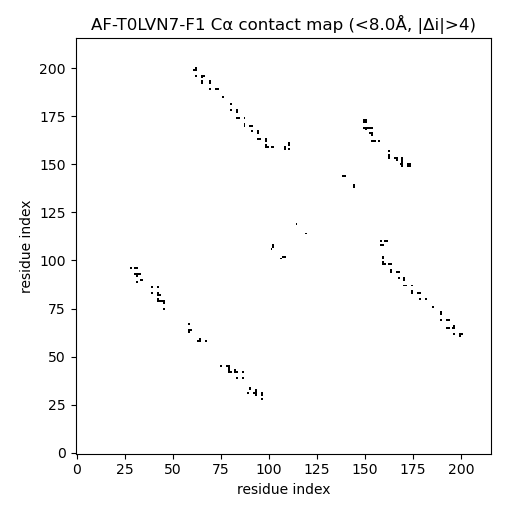 1
ATOM 1450 C CA . GLU A 1 187 ? -2.538 4.639 13.490 1.00 94.00 187 GLU A CA 1
ATOM 1451 C C . GLU A 1 187 ? -2.955 5.927 14.205 1.00 94.00 187 GLU A C 1
ATOM 1453 O O . GLU A 1 187 ? -3.377 5.886 15.362 1.00 94.00 187 GLU A O 1
ATOM 1458 N N . ASN A 1 188 ? -2.921 7.072 13.515 1.00 95.31 188 ASN A N 1
ATOM 1459 C CA . ASN A 1 188 ? -3.363 8.346 14.085 1.00 95.31 188 ASN A CA 1
ATOM 1460 C C . ASN A 1 188 ? -4.851 8.331 14.470 1.00 95.31 188 ASN A C 1
ATOM 1462 O O . ASN A 1 188 ? -5.222 8.846 15.529 1.00 95.31 188 ASN A O 1
ATOM 1466 N N . ILE A 1 189 ? -5.708 7.722 13.643 1.00 94.69 189 ILE A N 1
ATOM 1467 C CA . ILE A 1 189 ? -7.134 7.565 13.955 1.00 94.69 189 ILE A CA 1
ATOM 1468 C C . ILE A 1 189 ? -7.315 6.624 15.153 1.00 94.69 189 ILE A C 1
ATOM 1470 O O . ILE A 1 189 ? -7.985 6.988 16.124 1.00 94.69 189 ILE A O 1
ATOM 1474 N N . LEU A 1 190 ? -6.697 5.439 15.120 1.00 94.56 190 LEU A N 1
ATOM 1475 C CA . LEU A 1 190 ? -6.817 4.442 16.189 1.00 94.56 190 LEU A CA 1
ATOM 1476 C C . LEU A 1 190 ? -6.310 4.969 17.523 1.00 94.56 190 LEU A C 1
ATOM 1478 O O . LEU A 1 190 ? -6.937 4.718 18.549 1.00 94.56 190 LEU A O 1
ATOM 1482 N N . ALA A 1 191 ? -5.211 5.724 17.530 1.00 95.44 191 ALA A N 1
ATOM 1483 C CA . ALA A 1 191 ? -4.674 6.334 18.739 1.00 95.44 191 ALA A CA 1
ATOM 1484 C C . ALA A 1 191 ? -5.713 7.230 19.433 1.00 95.44 191 ALA A C 1
ATOM 1486 O O . ALA A 1 191 ? -5.858 7.165 20.656 1.00 95.44 191 ALA A O 1
ATOM 1487 N N . GLY A 1 192 ? -6.487 8.005 18.665 1.00 95.12 192 GLY A N 1
ATOM 1488 C CA . GLY A 1 192 ? -7.572 8.834 19.191 1.00 95.12 192 GLY A CA 1
ATOM 1489 C C . GLY A 1 192 ? -8.681 8.011 19.853 1.00 95.12 192 GLY A C 1
ATOM 1490 O O . GLY A 1 192 ? -9.068 8.293 20.990 1.00 95.12 192 GLY A O 1
ATOM 1491 N N . TYR A 1 193 ? -9.154 6.958 19.183 1.00 95.56 193 TYR A N 1
ATOM 1492 C CA . TYR A 1 193 ? -10.201 6.084 19.725 1.00 95.56 193 TYR A CA 1
ATOM 1493 C C . TYR A 1 193 ? -9.724 5.261 20.925 1.00 95.56 193 TYR A C 1
ATOM 1495 O O . TYR A 1 193 ? -10.435 5.168 21.923 1.00 95.56 193 TYR A O 1
ATOM 1503 N N . ARG A 1 194 ? -8.500 4.724 20.883 1.00 95.38 194 ARG A N 1
ATOM 1504 C CA . ARG A 1 194 ? -7.890 3.986 22.001 1.00 95.38 194 ARG A CA 1
ATOM 1505 C C . ARG A 1 194 ? -7.697 4.883 23.226 1.00 95.38 194 ARG A C 1
ATOM 1507 O O . ARG A 1 194 ? -7.950 4.449 24.348 1.00 95.38 194 ARG A O 1
ATOM 1514 N N . ALA A 1 195 ? -7.309 6.146 23.030 1.00 95.12 195 ALA A N 1
ATOM 1515 C CA . ALA A 1 195 ? -7.220 7.121 24.117 1.00 95.12 195 ALA A CA 1
ATOM 1516 C C . ALA A 1 195 ? -8.596 7.442 24.726 1.00 95.12 195 ALA A C 1
ATOM 1518 O O . ALA A 1 195 ? -8.714 7.551 25.949 1.00 95.12 195 ALA A O 1
ATOM 1519 N N . ALA A 1 196 ? -9.637 7.560 23.895 1.00 93.75 196 ALA A N 1
ATOM 1520 C CA . ALA A 1 196 ? -11.007 7.756 24.363 1.00 93.75 196 ALA A CA 1
ATOM 1521 C C . ALA A 1 196 ? -11.529 6.542 25.149 1.00 93.75 196 ALA A C 1
ATOM 1523 O O . ALA A 1 196 ? -12.084 6.725 26.229 1.00 93.75 196 ALA A O 1
ATOM 1524 N N . LEU A 1 197 ? -11.289 5.320 24.659 1.00 94.19 197 LEU A N 1
ATOM 1525 C CA . LEU A 1 197 ? -11.677 4.084 25.346 1.00 94.19 197 LEU A CA 1
ATOM 1526 C C . LEU A 1 197 ? -11.002 3.978 26.715 1.00 94.19 197 LEU A C 1
ATOM 1528 O O . LEU A 1 197 ? -11.671 3.735 27.714 1.00 94.19 197 LEU A O 1
ATOM 1532 N N . LYS A 1 198 ? -9.691 4.242 26.779 1.00 93.50 198 LYS A N 1
ATOM 1533 C CA . LYS A 1 198 ? -8.947 4.245 28.043 1.00 93.50 198 LYS A CA 1
ATOM 1534 C C . LYS A 1 198 ? -9.566 5.200 29.067 1.00 93.50 198 LYS A C 1
ATOM 1536 O O . LYS A 1 198 ? -9.737 4.832 30.223 1.00 93.50 198 LYS A O 1
ATOM 1541 N N . LYS A 1 199 ? -9.935 6.408 28.634 1.00 93.31 199 LYS A N 1
ATOM 1542 C CA . LYS A 1 199 ? -10.577 7.399 29.504 1.00 93.31 199 LYS A CA 1
ATOM 1543 C C . LYS A 1 199 ? -11.922 6.907 30.049 1.00 93.31 199 LYS A C 1
ATOM 1545 O O . LYS A 1 199 ? -12.237 7.208 31.196 1.00 93.31 199 LYS A O 1
ATOM 1550 N N . GLU A 1 200 ? -12.698 6.184 29.245 1.00 91.19 200 GLU A N 1
ATOM 1551 C CA . GLU A 1 200 ? -13.998 5.658 29.669 1.00 91.19 200 GLU A CA 1
ATOM 1552 C C . GLU A 1 200 ? -13.842 4.517 30.684 1.00 91.19 200 GLU A C 1
ATOM 1554 O O . GLU A 1 200 ? -14.475 4.549 31.737 1.00 91.19 200 GLU A O 1
ATOM 1559 N N . VAL A 1 201 ? -12.906 3.592 30.446 1.00 89.25 201 VAL A N 1
ATOM 1560 C CA . VAL A 1 201 ? -12.564 2.513 31.393 1.00 89.25 201 VAL A CA 1
ATOM 1561 C C . VAL A 1 201 ? -12.062 3.079 32.732 1.00 89.25 201 VAL A C 1
ATOM 1563 O O . VAL A 1 201 ? -12.477 2.638 33.807 1.00 89.25 201 VAL A O 1
ATOM 1566 N N . ASP A 1 202 ? -11.210 4.107 32.695 1.00 89.50 202 ASP A N 1
ATOM 1567 C CA . ASP A 1 202 ? -10.722 4.790 33.902 1.00 89.50 202 ASP A CA 1
ATOM 1568 C C . ASP A 1 202 ? -11.869 5.507 34.663 1.00 89.50 202 ASP A C 1
ATOM 1570 O O . ASP A 1 202 ? -11.864 5.604 35.896 1.00 89.50 202 ASP A O 1
ATOM 1574 N N . ALA A 1 203 ? -12.888 6.001 33.951 1.00 85.94 203 ALA A N 1
ATOM 1575 C CA . ALA A 1 203 ? -14.060 6.651 34.543 1.00 85.94 203 ALA A CA 1
ATOM 1576 C C . ALA A 1 203 ? -15.068 5.655 35.152 1.00 85.94 203 ALA A C 1
ATOM 1578 O O . ALA A 1 203 ? -15.748 5.986 36.126 1.00 85.94 203 ALA A O 1
ATOM 1579 N N . GLU A 1 204 ? -15.179 4.447 34.601 1.00 78.88 204 GLU A N 1
ATOM 1580 C CA . GLU A 1 204 ? -16.018 3.373 35.148 1.00 78.88 204 GLU A CA 1
ATOM 1581 C C . GLU A 1 204 ? -15.389 2.768 36.412 1.00 78.88 204 GLU A C 1
ATOM 1583 O O . GLU A 1 204 ? -16.039 2.690 37.455 1.00 78.88 204 GLU A O 1
ATOM 1588 N N . THR A 1 205 ? -14.083 2.486 36.386 1.00 75.31 205 THR A N 1
ATOM 1589 C CA . THR A 1 205 ? -13.338 1.963 37.551 1.00 75.31 205 THR A CA 1
ATOM 1590 C C . THR A 1 205 ? -13.328 2.914 38.755 1.00 75.31 205 THR A C 1
ATOM 1592 O O . THR A 1 205 ? -13.356 2.471 39.905 1.00 75.31 205 THR A O 1
ATOM 1595 N N . THR A 1 206 ? -13.334 4.231 38.526 1.00 70.50 206 THR A N 1
ATOM 1596 C CA . THR A 1 206 ? -13.409 5.231 39.606 1.00 70.50 206 THR A CA 1
ATOM 1597 C C . THR A 1 206 ? -14.806 5.371 40.215 1.00 70.50 206 THR A C 1
ATOM 1599 O O . THR A 1 206 ? -14.910 5.700 41.398 1.00 70.50 206 THR A O 1
ATOM 1602 N N . LYS A 1 207 ? -15.877 5.080 39.462 1.00 64.38 207 LYS A N 1
ATOM 1603 C CA . LYS A 1 207 ? -17.253 5.049 39.991 1.00 64.38 207 LYS A CA 1
ATOM 1604 C C . LYS A 1 207 ? -17.506 3.826 40.870 1.00 64.38 207 LYS A C 1
ATOM 1606 O O . LYS A 1 207 ? -18.136 3.963 41.917 1.00 64.38 207 LYS A O 1
ATOM 1611 N N . ASP A 1 208 ? -16.962 2.671 40.498 1.00 59.41 208 ASP A N 1
ATOM 1612 C CA . ASP A 1 208 ? -17.101 1.444 41.291 1.00 59.41 208 ASP A CA 1
ATOM 1613 C C . ASP A 1 208 ? -16.283 1.489 42.595 1.00 59.41 208 ASP A C 1
ATOM 1615 O O . ASP A 1 208 ? -16.674 0.906 43.607 1.00 59.41 208 ASP A O 1
ATOM 1619 N N . GLY A 1 209 ? -15.185 2.255 42.621 1.00 53.31 209 GLY A N 1
ATOM 1620 C CA . GLY A 1 209 ? -14.354 2.453 43.812 1.00 53.31 209 GLY A CA 1
ATOM 1621 C C . GLY A 1 209 ? -14.940 3.385 44.884 1.00 53.31 209 GLY A C 1
ATOM 1622 O O . GLY A 1 209 ? -14.517 3.313 46.037 1.00 53.31 209 GLY A O 1
ATOM 1623 N N . SER A 1 210 ? -15.913 4.248 44.560 1.00 48.97 210 SER A N 1
ATOM 1624 C CA . SER A 1 210 ? -16.470 5.228 45.514 1.00 48.97 210 SER A CA 1
ATOM 1625 C C . SER A 1 210 ? -17.772 4.789 46.199 1.00 48.97 210 SER A C 1
ATOM 1627 O O . SER A 1 210 ? -18.330 5.549 46.990 1.00 48.97 210 SER A O 1
ATOM 1629 N N . GLY A 1 211 ? -18.286 3.591 45.901 1.00 47.75 211 GLY A N 1
ATOM 1630 C CA . GLY A 1 211 ? -19.546 3.071 46.455 1.00 47.75 211 GLY A CA 1
ATOM 1631 C C . GLY A 1 211 ? -19.417 2.262 47.755 1.00 47.75 211 GLY A C 1
ATOM 1632 O O . GLY A 1 211 ? -20.430 1.807 48.280 1.00 47.75 211 GLY A O 1
ATOM 1633 N N . GLY A 1 212 ? -18.198 2.048 48.268 1.00 45.88 212 GLY A N 1
ATOM 1634 C CA . GLY A 1 212 ? -17.922 1.036 49.300 1.00 45.88 212 GLY A CA 1
ATOM 1635 C C . GLY A 1 212 ? -17.838 1.496 50.762 1.00 45.88 212 GLY A C 1
ATOM 1636 O O . GLY A 1 212 ? -17.899 0.649 51.648 1.00 45.88 212 GLY A O 1
ATOM 1637 N N . GLU A 1 213 ? -17.723 2.791 51.066 1.00 48.53 213 GLU A N 1
ATOM 1638 C CA . GLU A 1 213 ? -17.459 3.250 52.444 1.00 48.53 213 GLU A CA 1
ATOM 1639 C C . GLU A 1 213 ? -18.443 4.324 52.921 1.00 48.53 213 GLU A C 1
ATOM 1641 O O . GLU A 1 213 ? -18.087 5.477 53.120 1.00 48.53 213 GLU A O 1
ATOM 1646 N N . THR A 1 214 ? -19.698 3.945 53.174 1.00 48.88 214 THR A N 1
ATOM 1647 C CA . THR A 1 214 ? -20.522 4.620 54.200 1.00 48.88 214 THR A CA 1
ATOM 1648 C C . THR A 1 214 ? -21.418 3.610 54.915 1.00 48.88 214 THR A C 1
ATOM 1650 O O . THR A 1 214 ? -22.622 3.528 54.692 1.00 48.88 214 THR A O 1
ATOM 1653 N N . SER A 1 215 ? -20.828 2.804 55.797 1.00 47.22 215 SER A N 1
ATOM 1654 C CA . SER A 1 215 ? -21.556 2.148 56.891 1.00 47.22 215 SER A CA 1
ATOM 1655 C C . SER A 1 215 ? -20.588 1.683 57.977 1.00 47.22 215 SER A C 1
ATOM 1657 O O . SER A 1 215 ? -20.092 0.558 57.921 1.00 47.22 215 SER A O 1
ATOM 1659 N N . ARG A 1 216 ? -20.342 2.552 58.964 1.00 40.03 216 ARG A N 1
ATOM 1660 C CA . ARG A 1 216 ? -20.312 2.240 60.405 1.00 40.03 216 ARG A CA 1
ATOM 1661 C C . ARG A 1 216 ? -20.115 3.498 61.237 1.00 40.03 216 ARG A C 1
ATOM 1663 O O . ARG A 1 216 ? -19.299 4.346 60.826 1.00 40.03 216 ARG A O 1
#

pLDDT: mean 75.11, std 19.39, range [29.56, 95.56]

Organism: Colletotrichum gloeosporioides (strain Cg-14) (NCBI:txid1237896)

Radius of gyra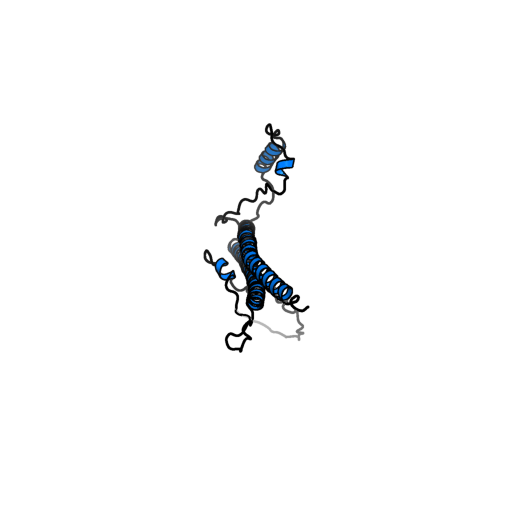tion: 33.08 Å; Cα contacts (8 Å, |Δi|>4): 94; chains: 1; bounding box: 70×69×138 Å

Sequence (216 aa):
MQDAGSGGKAGDAPLHAAGEASNPLEEEEEYIPSLRANAQAMAIFVPLEESLFEPSEAPETNGERLEKTIDKLDKHFAAVQENIMFVYERERRRIIQVAKKMEAMNGPVETDTSLTPHDQEVLQAYIEAPLPPGANYAAYHSRTQTTYTAPVAPTENLPARQGAIQWSLYNAGQELVQIYGYHEHAENILAGYRAALKKEVDAETTKDGSGGETSR

Secondary structure (DSSP, 8-state):
-----------------------TT---PPP-PPPPTTGGGGGG-PPPSS-TTSPPPPPSSHHHHHHHHHHHHHHHHHHHHHHHHHHHHHHHHHHHHHHHHHHHHH-------SPPHHHHHHHHHHHHSPPPTT--HHHHTSTT----PPPPPPPTTS-HHHHHHHHHHHHHHHHHHHHHHHHHHHHHHHHHHHHHHHHHHHHHHHHHHTSS----